Protein AF-A0A524H4X3-F1 (afdb_monomer_lite)

Foldseek 3Di:
DDDDDPPCPDLPVVQLVVLLVVLVVLVVLLVVLQDCDPVNVPFDFDPPDDDPVVVVVLSNLLSSLLSNLLSLLVVVCPPPLNVLLVVLSVVLSNLVSVLSCCCRVVVNLPVSLVSLVVSLVSLQSNLVSSCVRPVSSSVSSVSVSVVSVVVNVRSVRRCVRCVQSPPPPDFDLFAAWAKAWDAAPVLATKIKIKTHNDNPCPDPPRDPQIKIKIARDHLVPQAQDKAAFPPDPRGRTKMWGAHPPGDIFIFRGWMKGWYHQDPQRWTWTKIWTDTPHDIDIGIYIHDYDPDHDDRD

Sequence (296 aa):
MGDPLINSRSTKPRTVLAWVVVALLAGAVGGLAAAPGEWYNSLNKPAWNPPSWIFGPVWTTLYILMGIAAALAWEGRRTRAGRVGFLLFGLQLALNALWSWLFFHWHRPDLALAELVVLWVVILGALIAFRRIRPLAGWLLVPYLVWVSFAGVLNASIAKRNPGERPLSVAGPLSQGVAVADCAPYDGPATSIFLSESSDIDTLPPAPPYLQLIIYEPGARLSARRVEFGRVEGGSGIALRCQPGGECATTNRGTVEFGAPQEDGSLLGSYRLTFSGDTVAGTFRARWSSRAAICG

Radius of gyration: 26.71 Å; chains: 1; bounding box: 66×37×82 Å

Secondary structure (DSSP, 8-state):
---------PPPHHHHHHHHHHHHHHHHHHHTT----HHHHHS---TTPPPHHHHHHHHHHHHHHHHHHHHHHGGGTTSHHHHHHHHHHHHHHHHHHHHHIIIIIS--HHHHHHHHHHHHHHHHHHHHHHHHH-HHHHHTTHHHHHHHHHHHHHHHHHHHH-GGGS---S--SS-EEEEEEEE-TTS-EEEEEEEES-S---SSSPSSSEEEEEESS-GGGTTT-EEEET-STT-SEEEEEE-TTS-EEEE--EEEEE-SPPTT-PEEEEEEEEETTEEEEEEEEEEEPSPPP---

pLDDT: mean 85.8, std 13.28, range [38.69, 98.5]

Structure (mmCIF, N/CA/C/O backbone):
data_AF-A0A524H4X3-F1
#
_entry.id   AF-A0A524H4X3-F1
#
loop_
_atom_site.group_PDB
_atom_site.id
_atom_site.type_symbol
_atom_site.label_atom_id
_atom_site.label_alt_id
_atom_site.label_comp_id
_atom_site.label_asym_id
_atom_site.label_entity_id
_atom_site.label_seq_id
_atom_site.pdbx_PDB_ins_code
_atom_site.Cartn_x
_atom_site.Cartn_y
_atom_site.Cartn_z
_atom_site.occupancy
_atom_site.B_iso_or_equiv
_atom_site.auth_seq_id
_atom_site.auth_comp_id
_atom_site.auth_asym_id
_atom_site.auth_atom_id
_atom_site.pdbx_PDB_model_num
ATOM 1 N N . MET A 1 1 ? -34.534 16.718 42.781 1.00 40.88 1 MET A N 1
ATOM 2 C CA . MET A 1 1 ? -34.148 16.093 41.497 1.00 40.88 1 MET A CA 1
ATOM 3 C C . MET A 1 1 ? -32.705 15.645 41.633 1.00 40.88 1 MET A C 1
ATOM 5 O O . MET A 1 1 ? -31.817 16.477 41.549 1.00 40.88 1 MET A O 1
ATOM 9 N N . GLY A 1 2 ? -32.490 14.382 42.006 1.00 38.69 2 GLY A N 1
ATOM 10 C CA . GLY A 1 2 ? -31.154 13.798 42.128 1.00 38.69 2 GLY A CA 1
ATOM 11 C C . GLY A 1 2 ? -30.751 13.167 40.802 1.00 38.69 2 GLY A C 1
ATOM 12 O O . GLY A 1 2 ? -31.543 12.425 40.224 1.00 38.69 2 GLY A O 1
ATOM 13 N N . ASP A 1 3 ? -29.555 13.504 40.331 1.00 44.94 3 ASP A N 1
ATOM 14 C CA . ASP A 1 3 ? -28.956 13.011 39.092 1.00 44.94 3 ASP A CA 1
ATOM 15 C C . ASP A 1 3 ? -28.878 11.473 39.090 1.00 44.94 3 ASP A C 1
ATOM 17 O O . ASP A 1 3 ? -28.192 10.886 39.939 1.00 44.94 3 ASP A O 1
ATOM 21 N N . PRO A 1 4 ? -29.551 10.776 38.159 1.00 47.31 4 PRO A N 1
ATOM 22 C CA . PRO A 1 4 ? -29.440 9.341 38.063 1.00 47.31 4 PRO A CA 1
ATOM 23 C C . PRO A 1 4 ? -28.183 8.973 37.264 1.00 47.31 4 PRO A C 1
ATOM 25 O O . PRO A 1 4 ? -28.190 8.875 36.042 1.00 47.31 4 PRO A O 1
ATOM 28 N N . LEU A 1 5 ? -27.138 8.629 38.016 1.00 44.00 5 LEU A N 1
ATOM 29 C CA . LEU A 1 5 ? -26.302 7.457 37.745 1.00 44.00 5 LEU A CA 1
ATOM 30 C C . LEU A 1 5 ? -25.350 7.547 36.534 1.00 44.00 5 LEU A C 1
ATOM 32 O O . LEU A 1 5 ? -25.529 6.878 35.514 1.00 44.00 5 LEU A O 1
ATOM 36 N N . ILE A 1 6 ? -24.181 8.158 36.762 1.00 49.03 6 ILE A N 1
ATOM 37 C CA . ILE A 1 6 ? -22.913 7.598 36.260 1.00 49.03 6 ILE A CA 1
ATOM 38 C C . ILE A 1 6 ? -22.723 6.239 36.958 1.00 49.03 6 ILE A C 1
ATOM 40 O O . ILE A 1 6 ? -22.002 6.106 37.941 1.00 49.03 6 ILE A O 1
ATOM 44 N N . ASN A 1 7 ? -23.428 5.210 36.488 1.00 42.06 7 ASN A N 1
ATOM 45 C CA . ASN A 1 7 ? -23.188 3.832 36.900 1.00 42.06 7 ASN A CA 1
ATOM 46 C C . ASN A 1 7 ? -21.943 3.339 36.156 1.00 42.06 7 ASN A C 1
ATOM 48 O O . ASN A 1 7 ? -22.033 2.703 35.104 1.00 42.06 7 ASN A O 1
ATOM 52 N N . SER A 1 8 ? -20.760 3.704 36.654 1.00 53.16 8 SER A N 1
ATOM 53 C CA . SER A 1 8 ? -19.494 3.197 36.137 1.00 53.16 8 SER A CA 1
ATOM 54 C C . SER A 1 8 ? -19.307 1.753 36.604 1.00 53.16 8 SER A C 1
ATOM 56 O O . SER A 1 8 ? -18.558 1.453 37.530 1.00 53.16 8 SER A O 1
ATOM 58 N N . ARG A 1 9 ? -19.967 0.805 35.928 1.00 63.09 9 ARG A N 1
ATOM 59 C CA . ARG A 1 9 ? -19.484 -0.577 35.982 1.00 63.09 9 ARG A CA 1
ATOM 60 C C . ARG A 1 9 ? -18.041 -0.559 35.489 1.00 63.09 9 ARG A C 1
ATOM 62 O O . ARG A 1 9 ? -17.746 -0.153 34.360 1.00 63.09 9 ARG A O 1
ATOM 69 N N . SER A 1 10 ? -17.124 -0.870 36.399 1.00 68.19 10 SER A N 1
ATOM 70 C CA . SER A 1 10 ? -15.702 -0.866 36.110 1.00 68.19 10 SER A CA 1
ATOM 71 C C . SER A 1 10 ? -15.418 -1.997 35.128 1.00 68.19 10 SER A C 1
ATOM 73 O O . SER A 1 10 ? -15.700 -3.172 35.380 1.00 68.19 10 SER A O 1
ATOM 75 N N . THR A 1 11 ? -14.886 -1.645 33.959 1.00 79.44 11 THR A N 1
ATOM 76 C CA . THR A 1 11 ? -14.430 -2.643 32.997 1.00 79.44 11 THR A CA 1
ATOM 77 C C . THR A 1 11 ? -13.358 -3.483 33.677 1.00 79.44 11 THR A C 1
ATOM 79 O O . THR A 1 11 ? -12.342 -2.957 34.128 1.00 79.44 11 THR A O 1
ATOM 82 N N . LYS A 1 12 ? -13.589 -4.795 33.782 1.00 89.00 12 LYS A N 1
ATOM 83 C CA . LYS A 1 12 ? -12.650 -5.693 34.462 1.00 89.00 12 LYS A CA 1
ATOM 84 C C . LYS A 1 12 ? -11.273 -5.612 33.779 1.00 89.00 12 LYS A C 1
ATOM 86 O O . LYS A 1 12 ? -11.220 -5.737 32.552 1.00 89.00 12 LYS A O 1
ATOM 91 N N . PRO A 1 13 ? -10.160 -5.501 34.529 1.00 90.00 13 PRO A N 1
ATOM 92 C CA . PRO A 1 13 ? -8.820 -5.346 33.951 1.00 90.00 13 PRO A CA 1
ATOM 93 C C . PRO A 1 13 ? -8.429 -6.522 33.044 1.00 90.00 13 PRO A C 1
ATOM 95 O O . PRO A 1 13 ? -7.787 -6.330 32.018 1.00 90.00 13 PRO A O 1
ATOM 98 N N . ARG A 1 14 ? -8.912 -7.734 33.353 1.00 92.62 14 ARG A N 1
ATOM 99 C CA . ARG A 1 14 ? -8.728 -8.928 32.510 1.00 92.62 14 ARG A CA 1
ATOM 100 C C . ARG A 1 14 ? -9.338 -8.773 31.112 1.00 92.62 14 ARG A C 1
ATOM 102 O O . ARG A 1 14 ? -8.756 -9.242 30.144 1.00 92.62 14 ARG A O 1
ATOM 109 N N . THR A 1 15 ? -10.489 -8.104 30.999 1.00 92.44 15 THR A N 1
ATOM 110 C CA . THR A 1 15 ? -11.146 -7.842 29.709 1.00 92.44 15 THR A CA 1
ATOM 111 C C . THR A 1 15 ? -10.340 -6.847 28.881 1.00 92.44 15 THR A C 1
ATOM 113 O O . THR A 1 15 ? -10.194 -7.040 27.679 1.00 92.44 15 THR A O 1
ATOM 116 N N . VAL A 1 16 ? -9.800 -5.806 29.524 1.00 94.69 16 VAL A N 1
ATOM 117 C CA . VAL A 1 16 ? -8.921 -4.827 28.866 1.00 94.69 16 VAL A CA 1
ATOM 118 C C . VAL A 1 16 ? -7.676 -5.517 28.330 1.00 94.69 16 VAL A C 1
ATOM 120 O O . VAL A 1 16 ? -7.391 -5.411 27.142 1.00 94.69 16 VAL A O 1
ATOM 123 N N . LEU A 1 17 ? -6.992 -6.287 29.180 1.00 96.19 17 LEU A N 1
ATOM 124 C CA . LEU A 1 17 ? -5.791 -7.015 28.788 1.00 96.19 17 LEU A CA 1
ATOM 125 C C . LEU A 1 17 ? -6.056 -7.959 27.608 1.00 96.19 17 LEU A C 1
ATOM 127 O O . LEU A 1 17 ? -5.309 -7.931 26.637 1.00 96.19 17 LEU A O 1
ATOM 131 N N . ALA A 1 18 ? -7.139 -8.741 27.652 1.00 96.25 18 ALA A N 1
ATOM 132 C CA . ALA A 1 18 ? -7.481 -9.668 26.574 1.00 96.25 18 ALA A CA 1
ATOM 133 C C . ALA A 1 18 ? -7.661 -8.956 25.221 1.00 96.25 18 ALA A C 1
ATOM 135 O O . ALA A 1 18 ? -7.080 -9.379 24.225 1.00 96.25 18 ALA A O 1
ATOM 136 N N . TRP A 1 19 ? -8.417 -7.855 25.176 1.00 97.06 19 TRP A N 1
ATOM 137 C CA . TRP A 1 19 ? -8.649 -7.119 23.927 1.00 97.06 19 TRP A CA 1
ATOM 138 C C . TRP A 1 19 ? -7.420 -6.362 23.424 1.00 97.06 19 TRP A C 1
ATOM 140 O O . TRP A 1 19 ? -7.217 -6.278 22.215 1.00 97.06 19 TRP A O 1
ATOM 150 N N . VAL A 1 20 ? -6.582 -5.847 24.327 1.00 97.25 20 VAL A N 1
ATOM 151 C CA . VAL A 1 20 ? -5.290 -5.245 23.961 1.00 97.25 20 VAL A CA 1
ATOM 152 C C . VAL A 1 20 ? -4.367 -6.288 23.342 1.00 97.25 20 VAL A C 1
ATOM 154 O O . VAL A 1 20 ? -3.785 -6.027 22.295 1.00 97.25 20 VAL A O 1
ATOM 157 N N . VAL A 1 21 ? -4.289 -7.490 23.920 1.00 97.38 21 VAL A N 1
ATOM 158 C CA . VAL A 1 21 ? -3.507 -8.593 23.342 1.00 97.38 21 VAL A CA 1
ATOM 159 C C . VAL A 1 21 ? -4.033 -8.967 21.957 1.00 97.38 21 VAL A C 1
ATOM 161 O O . VAL A 1 21 ? -3.238 -9.084 21.033 1.00 97.38 21 VAL A O 1
ATOM 164 N N . VAL A 1 22 ? -5.352 -9.085 21.769 1.00 96.50 22 VAL A N 1
ATOM 165 C CA . VAL A 1 22 ? -5.945 -9.365 20.445 1.00 96.50 22 VAL A CA 1
ATOM 166 C C . VAL A 1 22 ? -5.545 -8.307 19.411 1.00 96.50 22 VAL A C 1
ATOM 168 O O . VAL A 1 22 ? -5.128 -8.659 18.309 1.00 96.50 22 VAL A O 1
ATOM 171 N N . ALA A 1 23 ? -5.635 -7.021 19.760 1.00 96.06 23 ALA A N 1
ATOM 172 C CA . ALA A 1 23 ? -5.258 -5.936 18.856 1.00 96.06 23 ALA A CA 1
ATOM 173 C C . ALA A 1 23 ? -3.754 -5.948 18.532 1.00 96.06 23 ALA A C 1
ATOM 175 O O . ALA A 1 23 ? -3.375 -5.797 17.373 1.00 96.06 23 ALA A O 1
ATOM 176 N N . LEU A 1 24 ? -2.898 -6.187 19.530 1.00 96.62 24 LEU A N 1
ATOM 177 C CA . LEU A 1 24 ? -1.449 -6.285 19.337 1.00 96.62 24 LEU A CA 1
ATOM 178 C C . LEU A 1 24 ? -1.049 -7.499 18.492 1.00 96.62 24 LEU A C 1
ATOM 180 O O . LEU A 1 24 ? -0.145 -7.380 17.673 1.00 96.62 24 LEU A O 1
ATOM 184 N N . LEU A 1 25 ? -1.722 -8.643 18.645 1.00 95.44 25 LEU A N 1
ATOM 185 C CA . LEU A 1 25 ? -1.478 -9.826 17.813 1.00 95.44 25 LEU A CA 1
ATOM 186 C C . LEU A 1 25 ? -1.829 -9.562 16.346 1.00 95.44 25 LEU A C 1
ATOM 188 O O . LEU A 1 25 ? -1.050 -9.918 15.467 1.00 95.44 25 LEU A O 1
ATOM 192 N N . ALA A 1 26 ? -2.952 -8.891 16.075 1.00 91.88 26 ALA A N 1
ATOM 193 C CA . ALA A 1 26 ? -3.277 -8.456 14.717 1.00 91.88 26 ALA A CA 1
ATOM 194 C C . ALA A 1 26 ? -2.200 -7.507 14.160 1.00 91.88 26 ALA A C 1
ATOM 196 O O . ALA A 1 26 ? -1.755 -7.670 13.023 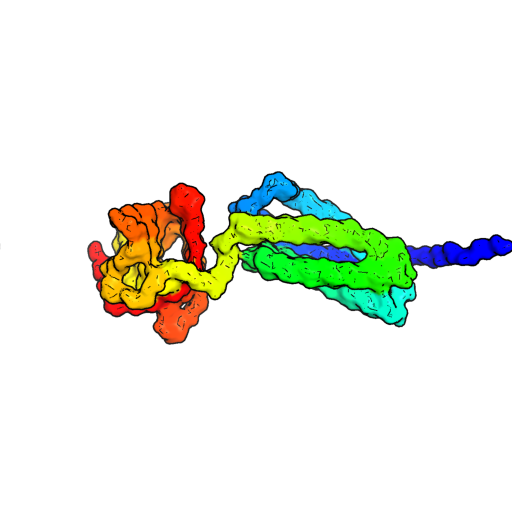1.00 91.88 26 ALA A O 1
ATOM 197 N N . GLY A 1 27 ? -1.713 -6.582 14.991 1.00 90.69 27 GLY A N 1
ATOM 198 C CA . GLY A 1 27 ? -0.602 -5.707 14.630 1.00 90.69 27 GLY A CA 1
ATOM 199 C C . GLY A 1 27 ? 0.705 -6.439 14.352 1.00 90.69 27 GLY A C 1
ATOM 200 O O . GLY A 1 27 ? 1.410 -6.081 13.412 1.00 90.69 27 GLY A O 1
ATOM 201 N N . ALA A 1 28 ? 1.011 -7.494 15.106 1.00 92.38 28 ALA A N 1
ATOM 202 C CA . ALA A 1 28 ? 2.181 -8.330 14.870 1.00 92.38 28 ALA A CA 1
ATOM 203 C C . ALA A 1 28 ? 2.103 -9.041 13.510 1.00 92.38 28 ALA A C 1
ATOM 205 O O . ALA A 1 28 ? 3.100 -9.074 12.796 1.00 92.38 28 ALA A O 1
ATOM 206 N N . VAL A 1 29 ? 0.922 -9.534 13.112 1.00 91.44 29 VAL A N 1
ATOM 207 C CA . VAL A 1 29 ? 0.706 -10.155 11.789 1.00 91.44 29 VAL A CA 1
ATOM 208 C C . VAL A 1 29 ? 0.977 -9.170 10.650 1.00 91.44 29 VAL A C 1
ATOM 210 O O . VAL A 1 29 ? 1.634 -9.536 9.677 1.00 91.44 29 VAL A O 1
ATOM 213 N N . GLY A 1 30 ? 0.520 -7.918 10.765 1.00 86.31 30 GLY A N 1
ATOM 214 C CA . GLY A 1 30 ? 0.887 -6.864 9.808 1.00 86.31 30 GLY A CA 1
ATOM 215 C C . GLY A 1 30 ? 2.384 -6.531 9.857 1.00 86.31 30 GLY A C 1
ATOM 216 O O . GLY A 1 30 ? 3.035 -6.378 8.824 1.00 86.31 30 GLY A O 1
ATOM 217 N N . GLY A 1 31 ? 2.958 -6.507 11.063 1.00 86.38 31 GLY A N 1
ATOM 218 C CA . GLY A 1 31 ? 4.375 -6.249 11.319 1.00 86.38 31 GLY A CA 1
ATOM 219 C C . GLY A 1 31 ? 5.335 -7.220 10.627 1.00 86.38 31 GLY A C 1
ATOM 220 O O . GLY A 1 31 ? 6.416 -6.797 10.228 1.00 86.38 31 GLY A O 1
ATOM 221 N N . LEU A 1 32 ? 4.931 -8.478 10.412 1.00 85.38 32 LEU A N 1
ATOM 222 C CA . LEU A 1 32 ? 5.720 -9.470 9.664 1.00 85.38 32 LEU A CA 1
ATOM 223 C C . LEU A 1 32 ? 5.996 -9.043 8.215 1.00 85.38 32 LEU A C 1
ATOM 225 O O . LEU A 1 32 ? 7.041 -9.382 7.668 1.00 85.38 32 LEU A O 1
ATOM 229 N N . ALA A 1 33 ? 5.075 -8.295 7.605 1.00 79.62 33 ALA A N 1
ATOM 230 C CA . ALA A 1 33 ? 5.235 -7.756 6.258 1.00 79.62 33 ALA A CA 1
ATOM 231 C C . ALA A 1 33 ? 5.812 -6.331 6.252 1.00 79.62 33 ALA A C 1
ATOM 233 O O . ALA A 1 33 ? 6.375 -5.911 5.250 1.00 79.62 33 ALA A O 1
ATOM 234 N N . ALA A 1 34 ? 5.694 -5.579 7.351 1.00 73.31 34 ALA A N 1
ATOM 235 C CA . ALA A 1 34 ? 5.946 -4.136 7.404 1.00 73.31 34 ALA A CA 1
ATOM 236 C C . ALA A 1 34 ? 7.432 -3.714 7.475 1.00 73.31 34 ALA A C 1
ATOM 238 O O . ALA A 1 34 ? 7.726 -2.588 7.880 1.00 73.31 34 ALA A O 1
ATOM 239 N N . ALA A 1 35 ? 8.378 -4.588 7.119 1.00 69.25 35 ALA A N 1
ATOM 240 C CA . ALA A 1 35 ? 9.804 -4.282 7.198 1.00 69.25 35 ALA A CA 1
ATOM 241 C C . ALA A 1 35 ? 10.226 -3.311 6.072 1.00 69.25 35 ALA A C 1
ATOM 243 O O . ALA A 1 35 ? 10.135 -3.666 4.893 1.00 69.25 35 ALA A O 1
ATOM 244 N N . PRO A 1 36 ? 10.719 -2.096 6.389 1.00 62.88 36 PRO A N 1
ATOM 245 C CA . PRO A 1 36 ? 11.224 -1.180 5.372 1.00 62.88 36 PRO A CA 1
ATOM 246 C C . PRO A 1 36 ? 12.544 -1.715 4.795 1.00 62.88 36 PRO A C 1
ATOM 248 O O . PRO A 1 36 ? 13.608 -1.557 5.389 1.00 62.88 36 PRO A O 1
ATOM 251 N N . GLY A 1 37 ? 12.458 -2.374 3.639 1.00 69.94 37 GLY A N 1
ATOM 252 C CA . GLY A 1 37 ? 13.608 -2.864 2.875 1.00 69.94 37 GLY A CA 1
ATOM 253 C C . GLY A 1 37 ? 14.175 -1.840 1.884 1.00 69.94 37 GLY A C 1
ATOM 254 O O . GLY A 1 37 ? 13.741 -0.685 1.831 1.00 69.94 37 GLY A O 1
ATOM 255 N N . GLU A 1 38 ? 15.126 -2.287 1.052 1.00 69.88 38 GLU A N 1
ATOM 256 C CA . GLU A 1 38 ? 15.740 -1.472 -0.014 1.00 69.88 38 GLU A CA 1
ATOM 257 C C . GLU A 1 38 ? 14.684 -0.816 -0.916 1.00 69.88 38 GLU A C 1
ATOM 259 O O . GLU A 1 38 ? 14.796 0.367 -1.237 1.00 69.88 38 GLU A O 1
ATOM 264 N N . TRP A 1 39 ? 13.608 -1.547 -1.233 1.00 76.75 39 TRP A N 1
ATOM 265 C CA . TRP A 1 39 ? 12.495 -1.041 -2.034 1.00 76.75 39 TRP A CA 1
ATOM 266 C C . TRP A 1 39 ? 11.863 0.213 -1.424 1.00 76.75 39 TRP A C 1
ATOM 268 O O . TRP A 1 39 ? 11.865 1.269 -2.057 1.00 76.75 39 TRP A O 1
ATOM 278 N N . TYR A 1 40 ? 11.402 0.151 -0.168 1.00 79.69 40 TYR A N 1
ATOM 279 C CA . TYR A 1 40 ? 10.770 1.304 0.479 1.00 79.69 40 TYR A CA 1
ATOM 280 C C . TYR A 1 40 ? 11.729 2.493 0.566 1.00 79.69 40 TYR A C 1
ATOM 282 O O . TYR A 1 40 ? 11.315 3.645 0.411 1.00 79.69 40 TYR A O 1
ATOM 290 N N . ASN A 1 41 ? 13.019 2.232 0.793 1.00 78.44 41 ASN A N 1
ATOM 291 C CA . ASN A 1 41 ? 14.049 3.263 0.848 1.00 78.44 41 ASN A CA 1
ATOM 292 C C . ASN A 1 41 ? 14.261 3.951 -0.506 1.00 78.44 41 ASN A C 1
ATOM 294 O O . ASN A 1 41 ? 14.426 5.171 -0.508 1.00 78.44 41 ASN A O 1
ATOM 298 N N . SER A 1 42 ? 14.148 3.215 -1.614 1.00 76.50 42 SER A N 1
ATOM 299 C CA . SER A 1 42 ? 14.295 3.728 -2.983 1.00 76.50 42 SER A CA 1
ATOM 300 C C . SER A 1 42 ? 13.132 4.604 -3.477 1.00 76.50 42 SER A C 1
ATOM 302 O O . SER A 1 42 ? 13.312 5.381 -4.414 1.00 76.50 42 SER A O 1
ATOM 304 N N . LEU A 1 43 ? 11.954 4.529 -2.843 1.00 77.25 43 LEU A N 1
ATOM 305 C CA . LEU A 1 43 ? 10.772 5.291 -3.261 1.00 77.25 43 LEU A CA 1
ATOM 306 C C . LEU A 1 43 ? 10.963 6.805 -3.111 1.00 77.25 43 LEU A C 1
ATOM 308 O O . LEU A 1 43 ? 11.413 7.299 -2.071 1.00 77.25 43 LEU A O 1
ATOM 312 N N . ASN A 1 44 ? 10.472 7.563 -4.093 1.00 81.94 44 ASN A N 1
ATOM 313 C CA . ASN A 1 44 ? 10.333 9.011 -3.979 1.00 81.94 44 ASN A CA 1
ATOM 314 C C . ASN A 1 44 ? 9.199 9.343 -2.994 1.00 81.94 44 ASN A C 1
ATOM 316 O O . ASN A 1 44 ? 8.009 9.238 -3.317 1.00 81.94 44 ASN A O 1
ATOM 320 N N . LYS A 1 45 ? 9.577 9.733 -1.775 1.00 84.12 45 LYS A N 1
ATOM 321 C CA . LYS A 1 45 ? 8.667 10.061 -0.671 1.00 84.12 45 LYS A CA 1
ATOM 322 C C . LYS A 1 45 ? 8.488 11.579 -0.543 1.00 84.12 45 LYS A C 1
ATOM 324 O O . LYS A 1 45 ? 9.397 12.344 -0.863 1.00 84.12 45 LYS A O 1
ATOM 329 N N . PRO A 1 46 ? 7.317 12.057 -0.093 1.00 89.25 46 PRO A N 1
ATOM 330 C CA . PRO A 1 46 ? 7.146 13.469 0.224 1.00 89.25 46 PRO A CA 1
ATOM 331 C C . PRO A 1 46 ? 8.065 13.909 1.368 1.00 89.25 46 PRO A C 1
ATOM 333 O O . PRO A 1 46 ? 8.348 13.130 2.271 1.00 89.25 46 PRO A O 1
ATOM 336 N N . ALA A 1 47 ? 8.471 15.182 1.365 1.00 89.81 47 ALA A N 1
ATOM 337 C CA . ALA A 1 47 ? 9.355 15.750 2.390 1.00 89.81 47 ALA A CA 1
ATOM 338 C C . ALA A 1 47 ? 8.765 15.692 3.814 1.00 89.81 47 ALA A C 1
ATOM 340 O O . ALA A 1 47 ? 9.502 15.707 4.791 1.00 89.81 47 ALA A O 1
ATOM 341 N N . TRP A 1 48 ? 7.438 15.598 3.930 1.00 92.19 48 TRP A N 1
ATOM 342 C CA . TRP A 1 48 ? 6.717 15.447 5.195 1.00 92.19 48 TRP A CA 1
ATOM 343 C C . TRP A 1 48 ? 6.532 13.982 5.630 1.00 92.19 48 TRP A C 1
ATOM 345 O O . TRP A 1 48 ? 5.860 13.727 6.628 1.00 92.19 48 TRP A O 1
ATOM 355 N N . ASN A 1 49 ? 7.092 13.007 4.903 1.00 90.56 49 ASN A N 1
ATOM 356 C CA . ASN A 1 49 ? 7.094 11.615 5.344 1.00 90.56 49 ASN A CA 1
ATOM 357 C C . ASN A 1 49 ? 7.910 11.484 6.647 1.00 90.56 49 ASN A C 1
ATOM 359 O O . ASN A 1 49 ? 9.100 11.808 6.643 1.00 90.56 49 ASN A O 1
ATOM 363 N N . PRO A 1 50 ? 7.319 10.980 7.743 1.00 89.62 50 PRO A N 1
ATOM 364 C CA . PRO A 1 50 ? 8.018 10.868 9.009 1.00 89.62 50 PRO A CA 1
ATOM 365 C C . PRO A 1 50 ? 9.154 9.837 8.927 1.00 89.62 50 PRO A C 1
ATOM 367 O O . PRO A 1 50 ? 9.079 8.880 8.145 1.00 89.62 50 PRO A O 1
ATOM 370 N N . PRO A 1 51 ? 10.198 9.988 9.759 1.00 88.56 51 PRO A N 1
ATOM 371 C CA . PRO A 1 51 ? 11.205 8.954 9.953 1.00 88.56 51 PRO A CA 1
ATOM 372 C C . PRO A 1 51 ? 10.579 7.585 10.258 1.00 88.56 51 PRO A C 1
ATOM 374 O O . PRO A 1 51 ? 9.636 7.491 11.046 1.00 88.56 51 PRO A O 1
ATOM 377 N N . SER A 1 52 ? 11.134 6.512 9.685 1.00 85.50 52 SER A N 1
ATOM 378 C CA . SER A 1 52 ? 10.565 5.155 9.773 1.00 85.50 52 SER A CA 1
ATOM 379 C C . SER A 1 52 ? 10.352 4.661 11.212 1.00 85.50 52 SER A C 1
ATOM 381 O O . SER A 1 52 ? 9.415 3.913 11.477 1.00 85.50 52 SER A O 1
ATOM 383 N N . TRP A 1 53 ? 11.173 5.113 12.164 1.00 85.88 53 TRP A N 1
ATOM 384 C CA . TRP A 1 53 ? 11.051 4.724 13.570 1.00 85.88 53 TRP A CA 1
ATOM 385 C C . TRP A 1 53 ? 9.786 5.271 14.253 1.00 85.88 53 TRP A C 1
ATOM 387 O O . TRP A 1 53 ? 9.354 4.687 15.239 1.00 85.88 53 TRP A O 1
ATOM 397 N N . ILE A 1 54 ? 9.159 6.339 13.735 1.00 92.19 54 ILE A N 1
ATOM 398 C CA . ILE A 1 54 ? 7.937 6.930 14.317 1.00 92.19 54 ILE A CA 1
ATOM 399 C C . ILE A 1 54 ? 6.733 5.993 14.164 1.00 92.19 54 ILE A C 1
ATOM 401 O O . ILE A 1 54 ? 5.856 5.957 15.029 1.00 92.19 54 ILE A O 1
ATOM 405 N N . PHE A 1 55 ? 6.688 5.199 13.091 1.00 89.88 55 PHE A N 1
ATOM 406 C CA . PHE A 1 55 ? 5.546 4.330 12.805 1.00 89.88 55 PHE A CA 1
ATOM 407 C C . PHE A 1 55 ? 5.328 3.273 13.898 1.00 89.88 55 PHE A C 1
ATOM 409 O O . PHE A 1 55 ? 4.184 3.026 14.274 1.00 89.88 55 PHE A O 1
ATOM 416 N N . GLY A 1 56 ? 6.398 2.689 14.449 1.00 91.25 56 GLY A N 1
ATOM 417 C CA . GLY A 1 56 ? 6.310 1.643 15.478 1.00 91.25 56 GLY A CA 1
ATOM 418 C C . GLY A 1 56 ? 5.596 2.097 16.763 1.00 91.25 56 GLY A C 1
ATOM 419 O O . GLY A 1 56 ? 4.579 1.499 17.133 1.00 91.25 56 GLY A O 1
ATOM 420 N N . PRO A 1 57 ? 6.062 3.165 17.438 1.00 95.00 57 PRO A N 1
ATOM 421 C CA . PRO A 1 57 ? 5.411 3.712 18.628 1.00 95.00 57 PRO A CA 1
ATOM 422 C C . PRO A 1 57 ? 3.971 4.174 18.385 1.00 95.00 57 PRO A C 1
ATOM 424 O O . PRO A 1 57 ? 3.100 3.925 19.225 1.00 95.00 57 PRO A O 1
ATOM 427 N N . VAL A 1 58 ? 3.695 4.804 17.236 1.00 96.56 58 VAL A N 1
ATOM 428 C CA . VAL A 1 58 ? 2.337 5.257 16.901 1.00 96.56 58 VAL A CA 1
ATOM 429 C C . VAL A 1 58 ? 1.396 4.063 16.760 1.00 96.56 58 VAL A C 1
ATOM 431 O O . VAL A 1 58 ? 0.384 4.011 17.456 1.00 96.56 58 VAL A O 1
ATOM 434 N N . TRP A 1 59 ? 1.743 3.063 15.945 1.00 95.88 59 TRP A N 1
ATOM 435 C CA . TRP A 1 59 ? 0.906 1.873 15.770 1.00 95.88 59 TRP A CA 1
ATOM 436 C C . TRP A 1 59 ? 0.712 1.092 17.068 1.00 95.88 59 TRP A C 1
ATOM 438 O O . TRP A 1 59 ? -0.414 0.712 17.382 1.00 95.88 59 TRP A O 1
ATOM 448 N N . THR A 1 60 ? 1.768 0.928 17.866 1.00 96.25 60 THR A N 1
ATOM 449 C CA . THR A 1 60 ? 1.679 0.273 19.183 1.00 96.25 60 THR A CA 1
ATOM 450 C C . THR A 1 60 ? 0.670 0.983 20.085 1.00 96.25 60 THR A C 1
ATOM 452 O O . THR A 1 60 ? -0.209 0.345 20.665 1.00 96.25 60 THR A O 1
ATOM 455 N N . THR A 1 61 ? 0.738 2.316 20.151 1.00 97.88 61 THR A N 1
ATOM 456 C CA . THR A 1 61 ? -0.210 3.130 20.924 1.00 97.88 61 THR A CA 1
ATOM 457 C C . THR A 1 61 ? -1.636 2.957 20.403 1.00 97.88 61 THR A C 1
ATOM 459 O O . THR A 1 61 ? -2.561 2.745 21.187 1.00 97.88 61 THR A O 1
ATOM 462 N N . LEU A 1 62 ? -1.829 2.986 19.083 1.00 98.00 62 LEU A N 1
ATOM 463 C CA . LEU A 1 62 ? -3.143 2.813 18.464 1.00 98.00 62 LEU A CA 1
ATOM 464 C C . LEU A 1 62 ? -3.745 1.434 18.758 1.00 98.00 62 LEU A C 1
ATOM 466 O O . LEU A 1 62 ? -4.917 1.371 19.124 1.00 98.00 62 LEU A O 1
ATOM 470 N N . TYR A 1 63 ? -2.974 0.346 18.683 1.00 98.00 63 TYR A N 1
ATOM 471 C CA . TYR A 1 63 ? -3.468 -0.994 19.027 1.00 98.00 63 TYR A CA 1
ATOM 472 C C . TYR A 1 63 ? -3.904 -1.101 20.490 1.00 98.00 63 TYR A C 1
ATOM 474 O O . TYR A 1 63 ? -4.936 -1.710 20.784 1.00 98.00 63 TYR A O 1
ATOM 482 N N . ILE A 1 64 ? -3.182 -0.455 21.409 1.00 98.12 64 ILE A N 1
ATOM 483 C CA . ILE A 1 64 ? -3.586 -0.380 22.818 1.00 98.12 64 ILE A CA 1
ATOM 484 C C . ILE A 1 64 ? -4.927 0.357 22.947 1.00 98.12 64 ILE A C 1
ATOM 486 O O . ILE A 1 64 ? -5.847 -0.152 23.591 1.00 98.12 64 ILE A O 1
ATOM 490 N N . LEU A 1 65 ? -5.083 1.515 22.296 1.00 98.12 65 LEU A N 1
ATOM 491 C CA . LEU A 1 65 ? -6.336 2.283 22.321 1.00 98.12 65 LEU A CA 1
ATOM 492 C C . LEU A 1 65 ? -7.510 1.501 21.716 1.00 98.12 65 LEU A C 1
ATOM 494 O O . LEU A 1 65 ? -8.601 1.505 22.288 1.00 98.12 65 LEU A O 1
ATOM 498 N N . MET A 1 66 ? -7.287 0.781 20.612 1.00 98.31 66 MET A N 1
ATOM 499 C CA . MET A 1 66 ? -8.277 -0.110 19.996 1.00 98.31 66 MET A CA 1
ATOM 500 C C . MET A 1 66 ? -8.726 -1.211 20.962 1.00 98.31 66 MET A C 1
ATOM 502 O O . MET A 1 66 ? -9.927 -1.442 21.124 1.00 98.31 66 MET A O 1
ATOM 506 N N . GLY A 1 67 ? -7.780 -1.867 21.637 1.00 97.75 67 GLY A N 1
ATOM 507 C CA . GLY A 1 67 ? -8.078 -2.898 22.629 1.00 97.75 67 GLY A CA 1
ATOM 508 C C . GLY A 1 67 ? -8.870 -2.359 23.822 1.00 97.75 67 GLY A C 1
ATOM 509 O O . GLY A 1 67 ? -9.862 -2.961 24.238 1.00 97.75 67 GLY A O 1
ATOM 510 N N . ILE A 1 68 ? -8.500 -1.180 24.334 1.00 97.75 68 ILE A N 1
ATOM 511 C CA . ILE A 1 68 ? -9.252 -0.506 25.402 1.00 97.75 68 ILE A CA 1
ATOM 512 C C . ILE A 1 68 ? -10.665 -0.152 24.916 1.00 97.75 68 ILE A C 1
ATOM 514 O O . ILE A 1 68 ? -11.633 -0.421 25.628 1.00 97.75 68 ILE A O 1
ATOM 518 N N . ALA A 1 69 ? -10.817 0.385 23.702 1.00 97.56 69 ALA A N 1
ATOM 519 C CA . ALA A 1 69 ? -12.117 0.705 23.112 1.00 97.56 69 ALA A CA 1
ATOM 520 C C . ALA A 1 69 ? -13.036 -0.525 23.042 1.00 97.56 69 ALA A C 1
ATOM 522 O O . ALA A 1 69 ? -14.180 -0.474 23.506 1.00 97.56 69 ALA A O 1
ATOM 523 N N . ALA A 1 70 ? -12.522 -1.652 22.543 1.00 97.38 70 ALA A N 1
ATOM 524 C CA . ALA A 1 70 ? -13.250 -2.918 22.491 1.00 97.38 70 ALA A CA 1
ATOM 525 C C . ALA A 1 70 ? -13.640 -3.415 23.894 1.00 97.38 70 ALA A C 1
ATOM 527 O O . ALA A 1 70 ? -14.785 -3.808 24.124 1.00 97.38 70 ALA A O 1
ATOM 528 N N . ALA A 1 71 ? -12.737 -3.323 24.872 1.00 97.19 71 ALA A N 1
ATOM 529 C CA . ALA A 1 71 ? -13.032 -3.706 26.250 1.00 97.19 71 ALA A CA 1
ATOM 530 C C . ALA A 1 71 ? -14.120 -2.832 26.892 1.00 97.19 71 ALA A C 1
ATOM 532 O O . ALA A 1 71 ? -14.995 -3.348 27.590 1.00 97.19 71 ALA A O 1
ATOM 533 N N . LEU A 1 72 ? -14.110 -1.522 26.633 1.00 95.19 72 LEU A N 1
ATOM 534 C CA . LEU A 1 72 ? -15.143 -0.589 27.092 1.00 95.19 72 LEU A CA 1
ATOM 535 C C . LEU A 1 72 ? -16.508 -0.849 26.436 1.00 95.19 72 LEU A C 1
ATOM 537 O O . LEU A 1 72 ? -17.539 -0.660 27.081 1.00 95.19 72 LEU A O 1
ATOM 541 N N . ALA A 1 73 ? -16.528 -1.294 25.179 1.00 95.81 73 ALA A N 1
ATOM 542 C CA . ALA A 1 73 ? -17.745 -1.649 24.447 1.00 95.81 73 ALA A CA 1
ATOM 543 C C . ALA A 1 73 ? -18.281 -3.059 24.784 1.00 95.81 73 ALA A C 1
ATOM 545 O O . ALA A 1 73 ? -19.401 -3.411 24.399 1.00 95.81 73 ALA A O 1
ATOM 546 N N . TRP A 1 74 ? -17.517 -3.877 25.518 1.00 95.56 74 TRP A N 1
ATOM 547 C CA . TRP A 1 74 ? -17.807 -5.298 25.746 1.00 95.56 74 TRP A CA 1
ATOM 548 C C . TRP A 1 74 ? -19.139 -5.571 26.452 1.00 95.56 74 TRP A C 1
ATOM 550 O O . TRP A 1 74 ? -19.799 -6.583 26.188 1.00 95.56 74 TRP A O 1
ATOM 560 N N . GLU A 1 75 ? -19.575 -4.679 27.339 1.00 89.75 75 GLU A N 1
ATOM 561 C CA . GLU A 1 75 ? -20.859 -4.816 28.036 1.00 89.75 75 GLU A CA 1
ATOM 562 C C . GLU A 1 75 ? -22.043 -4.754 27.063 1.00 89.75 75 GLU A C 1
ATOM 564 O O . GLU A 1 75 ? -23.006 -5.508 27.204 1.00 89.75 75 GLU A O 1
ATOM 569 N N . GLY A 1 76 ? -21.925 -3.947 26.006 1.00 90.75 76 GLY A N 1
ATOM 570 C CA . GLY A 1 76 ? -22.939 -3.800 24.966 1.00 90.75 76 GLY A CA 1
ATOM 571 C C . GLY A 1 76 ? -22.885 -4.850 23.860 1.00 90.75 76 GLY A C 1
ATOM 572 O O . GLY A 1 76 ? -23.699 -4.771 22.943 1.00 90.75 76 GLY A O 1
ATOM 573 N N . ARG A 1 77 ? -21.983 -5.842 23.912 1.00 92.88 77 ARG A N 1
ATOM 574 C CA . ARG A 1 77 ? -21.735 -6.799 22.807 1.00 92.88 77 ARG A CA 1
ATOM 575 C C . ARG A 1 77 ? -22.971 -7.551 22.301 1.00 92.88 77 ARG A C 1
ATOM 577 O O . ARG A 1 77 ? -23.026 -7.924 21.137 1.00 92.88 77 ARG A O 1
ATOM 584 N N . ARG A 1 78 ? -23.967 -7.778 23.167 1.00 94.06 78 ARG A N 1
ATOM 585 C CA . ARG A 1 78 ? -25.215 -8.486 22.817 1.00 94.06 78 ARG A CA 1
ATOM 586 C C . ARG A 1 78 ? -26.255 -7.585 22.141 1.00 94.06 78 ARG A C 1
ATOM 588 O O . ARG A 1 78 ? -27.199 -8.088 21.536 1.00 94.06 78 ARG A O 1
ATOM 595 N N . THR A 1 79 ? -26.089 -6.266 22.210 1.00 95.38 79 THR A N 1
ATOM 596 C CA . THR A 1 79 ? -26.962 -5.314 21.510 1.00 95.38 79 THR A CA 1
ATOM 597 C C . THR A 1 79 ? -26.732 -5.379 19.997 1.00 95.38 79 THR A C 1
ATOM 599 O O . THR A 1 79 ? -25.722 -5.906 19.526 1.00 95.38 79 THR A O 1
ATOM 602 N N . ARG A 1 80 ? -27.656 -4.827 19.197 1.00 94.69 80 ARG A N 1
ATOM 603 C CA . ARG A 1 80 ? -27.459 -4.704 17.740 1.00 94.69 80 ARG A CA 1
ATOM 604 C C . ARG A 1 80 ? -26.204 -3.885 17.412 1.00 94.69 80 ARG A C 1
ATOM 606 O O . ARG A 1 80 ? -25.415 -4.311 16.577 1.00 94.69 80 ARG A O 1
ATOM 613 N N . ALA A 1 81 ? -26.004 -2.762 18.107 1.00 93.38 81 ALA A N 1
ATOM 614 C CA . ALA A 1 81 ? -24.818 -1.921 17.950 1.00 93.38 81 ALA A CA 1
ATOM 615 C C . ALA A 1 81 ? -23.533 -2.666 18.343 1.00 93.38 81 ALA A C 1
ATOM 617 O O . ALA A 1 81 ? -22.549 -2.588 17.622 1.00 93.38 81 ALA A O 1
ATOM 618 N N . GLY A 1 82 ? -23.563 -3.450 19.426 1.00 94.56 82 GLY A N 1
ATOM 619 C CA . GLY A 1 82 ? -22.452 -4.311 19.839 1.00 94.56 82 GLY A CA 1
ATOM 620 C C . GLY A 1 82 ? -22.068 -5.334 18.785 1.00 94.56 82 GLY A C 1
ATOM 621 O O . GLY A 1 82 ? -20.910 -5.382 18.388 1.00 94.56 82 GLY A O 1
ATOM 622 N N . ARG A 1 83 ? -23.035 -6.111 18.286 1.00 96.31 83 ARG A N 1
ATOM 623 C CA . ARG A 1 83 ? -22.779 -7.132 17.257 1.00 96.31 83 ARG A CA 1
ATOM 624 C C . ARG A 1 83 ? -22.149 -6.537 15.999 1.00 96.31 83 ARG A C 1
ATOM 626 O O . ARG A 1 83 ? -21.140 -7.051 15.531 1.00 96.31 83 ARG A O 1
ATOM 633 N N . VAL A 1 84 ? -22.704 -5.431 15.497 1.00 96.94 84 VAL A N 1
ATOM 634 C CA . VAL A 1 84 ? -22.148 -4.718 14.336 1.00 96.94 84 VAL A CA 1
ATOM 635 C C . VAL A 1 84 ? -20.765 -4.148 14.657 1.00 96.94 84 VAL A C 1
ATOM 637 O O . VAL A 1 84 ? -19.836 -4.342 13.884 1.00 96.94 84 VAL A O 1
ATOM 640 N N . GLY A 1 85 ? -20.602 -3.499 15.811 1.00 97.06 85 GLY A N 1
ATOM 641 C CA . GLY A 1 85 ? -19.339 -2.888 16.216 1.00 97.06 85 GLY A CA 1
ATOM 642 C C . GLY A 1 85 ? -18.201 -3.896 16.344 1.00 97.06 85 GLY A C 1
ATOM 643 O O . GLY A 1 85 ? -17.119 -3.641 15.835 1.00 97.06 85 GLY A O 1
ATOM 644 N N . PHE A 1 86 ? -18.439 -5.058 16.960 1.00 98.06 86 PHE A N 1
ATOM 645 C CA . PHE A 1 86 ? -17.418 -6.104 17.086 1.00 98.06 86 PHE A CA 1
ATOM 646 C C . PHE A 1 86 ? -17.115 -6.811 15.759 1.00 98.06 86 PHE A C 1
ATOM 648 O O . PHE A 1 86 ? -15.966 -7.184 15.535 1.00 98.06 86 PHE A O 1
ATOM 655 N N . LEU A 1 87 ? -18.097 -6.949 14.860 1.00 98.12 87 LEU A N 1
ATOM 656 C CA . LEU A 1 87 ? -17.855 -7.446 13.501 1.00 98.12 87 LEU A CA 1
ATOM 657 C C . LEU A 1 87 ? -16.959 -6.482 12.714 1.00 98.12 87 LEU A C 1
ATOM 659 O O . LEU A 1 87 ? -15.957 -6.903 12.143 1.00 98.12 87 LEU A O 1
ATOM 663 N N . LEU A 1 88 ? -17.273 -5.183 12.743 1.00 98.25 88 LEU A N 1
ATOM 664 C CA . LEU A 1 88 ? -16.453 -4.151 12.104 1.00 98.25 88 LEU A CA 1
ATOM 665 C C . LEU A 1 88 ? -15.077 -4.028 12.769 1.00 98.25 88 LEU A C 1
ATOM 667 O O . LEU A 1 88 ? -14.088 -3.817 12.080 1.00 98.25 88 LEU A O 1
ATOM 671 N N . PHE A 1 89 ? -14.990 -4.216 14.088 1.00 98.00 89 PHE A N 1
ATOM 672 C CA . PHE A 1 89 ? -13.723 -4.245 14.817 1.00 98.00 89 PHE A CA 1
ATOM 673 C C . PHE A 1 89 ? -12.829 -5.413 14.381 1.00 98.00 89 PHE A C 1
ATOM 675 O O . PHE A 1 89 ? -11.630 -5.225 14.202 1.00 98.00 89 PHE A O 1
ATOM 682 N N . GLY A 1 90 ? -13.390 -6.610 14.190 1.00 97.88 90 GLY A N 1
ATOM 683 C CA . GLY A 1 90 ? -12.641 -7.743 13.643 1.00 97.88 90 GLY A CA 1
ATOM 684 C C . GLY A 1 90 ? -12.200 -7.491 12.201 1.00 97.88 90 GLY A C 1
ATOM 685 O O . GLY A 1 90 ? -11.038 -7.706 11.865 1.00 97.88 90 GLY A O 1
ATOM 686 N N . LEU A 1 91 ? -13.106 -6.964 11.371 1.00 98.25 91 LEU A N 1
ATOM 687 C CA . LEU A 1 91 ? -12.816 -6.649 9.974 1.00 98.25 91 LEU A CA 1
ATOM 688 C C . LEU A 1 91 ? -11.718 -5.585 9.835 1.00 98.25 91 LEU A C 1
ATOM 690 O O . LEU A 1 91 ? -10.807 -5.778 9.039 1.00 98.25 91 LEU A O 1
ATOM 694 N N . GLN A 1 92 ? -11.752 -4.505 10.624 1.00 98.12 92 GLN A N 1
ATOM 695 C CA . GLN A 1 92 ? -10.705 -3.478 10.557 1.00 98.12 92 GLN A CA 1
ATOM 696 C C . GLN A 1 92 ? -9.338 -4.013 10.992 1.00 98.12 92 GLN A C 1
ATOM 698 O O . GLN A 1 92 ? -8.350 -3.613 10.398 1.00 98.12 92 GLN A O 1
ATOM 703 N N . LEU A 1 93 ? -9.255 -4.953 11.947 1.00 97.56 93 LEU A N 1
ATOM 704 C CA . LEU A 1 93 ? -7.971 -5.580 12.300 1.00 97.56 93 LEU A CA 1
ATOM 705 C C . LEU A 1 93 ? -7.411 -6.420 11.143 1.00 97.56 93 LEU A C 1
ATOM 707 O O . LEU A 1 93 ? -6.212 -6.372 10.880 1.00 97.56 93 LEU A O 1
ATOM 711 N N . ALA A 1 94 ? -8.269 -7.172 10.449 1.00 97.19 94 ALA A N 1
ATOM 712 C CA . ALA A 1 94 ? -7.862 -7.979 9.299 1.00 97.19 94 ALA A CA 1
ATOM 713 C C . ALA A 1 94 ? -7.404 -7.105 8.120 1.00 97.19 94 ALA A C 1
ATOM 715 O O . ALA A 1 94 ? -6.352 -7.356 7.538 1.00 97.19 94 ALA A O 1
ATOM 716 N N . LEU A 1 95 ? -8.175 -6.061 7.811 1.00 97.12 95 LEU A N 1
ATOM 717 C CA . LEU A 1 95 ? -7.857 -5.057 6.795 1.00 97.12 95 LEU A CA 1
ATOM 718 C C . LEU A 1 95 ? -6.554 -4.311 7.128 1.00 97.12 95 LEU A C 1
ATOM 720 O O . LEU A 1 95 ? -5.639 -4.255 6.314 1.00 97.12 95 LEU A O 1
ATOM 724 N N . ASN A 1 96 ? -6.396 -3.867 8.378 1.00 96.75 96 ASN A N 1
ATOM 725 C CA . ASN A 1 96 ? -5.170 -3.233 8.856 1.00 96.75 96 ASN A CA 1
ATOM 726 C C . ASN A 1 96 ? -3.933 -4.119 8.635 1.00 96.75 96 ASN A C 1
ATOM 728 O O . ASN A 1 96 ? -2.938 -3.653 8.083 1.00 96.75 96 ASN A O 1
ATOM 732 N N . ALA A 1 97 ? -4.009 -5.402 9.002 1.00 94.44 97 ALA A N 1
ATOM 733 C CA . ALA A 1 97 ? -2.917 -6.332 8.746 1.00 94.44 97 ALA A CA 1
ATOM 734 C C . ALA A 1 97 ? -2.661 -6.487 7.238 1.00 94.44 97 ALA A C 1
ATOM 736 O O . ALA A 1 97 ? -1.514 -6.379 6.807 1.00 94.44 97 ALA A O 1
ATOM 737 N N . LEU A 1 98 ? -3.714 -6.685 6.434 1.00 95.19 98 LEU A N 1
ATOM 738 C CA . LEU A 1 98 ? -3.638 -6.840 4.977 1.00 95.19 98 LEU A CA 1
ATOM 739 C C . LEU A 1 98 ? -2.960 -5.648 4.288 1.00 95.19 98 LEU A C 1
ATOM 741 O O . LEU A 1 98 ? -2.199 -5.853 3.340 1.00 95.19 98 LEU A O 1
ATOM 745 N N . TRP A 1 99 ? -3.173 -4.427 4.779 1.00 95.56 99 TRP A N 1
ATOM 746 C CA . TRP A 1 99 ? -2.532 -3.228 4.242 1.00 95.56 99 TRP A CA 1
ATOM 747 C C . TRP A 1 99 ? -1.003 -3.355 4.203 1.00 95.56 99 TRP A C 1
ATOM 749 O O . TRP A 1 99 ? -0.381 -3.054 3.182 1.00 95.56 99 TRP A O 1
ATOM 759 N N . SER A 1 100 ? -0.385 -3.855 5.282 1.00 91.19 100 SER A N 1
ATOM 760 C CA . SER A 1 100 ? 1.070 -4.050 5.346 1.00 91.19 100 SER A CA 1
ATOM 761 C C . SER A 1 100 ? 1.564 -5.043 4.294 1.00 91.19 100 SER A C 1
ATOM 763 O O . SER A 1 100 ? 2.611 -4.815 3.691 1.00 91.19 100 SER A O 1
ATOM 765 N N . TRP A 1 101 ? 0.799 -6.101 4.021 1.00 89.56 101 TRP A N 1
ATOM 766 C CA . TRP A 1 101 ? 1.121 -7.074 2.975 1.00 89.56 101 TRP A CA 1
ATOM 767 C C . TRP A 1 101 ? 1.007 -6.462 1.579 1.00 89.56 101 TRP A C 1
ATOM 769 O O . TRP A 1 101 ? 1.934 -6.585 0.781 1.00 89.56 101 TRP A O 1
ATOM 779 N N . LEU A 1 102 ? -0.081 -5.742 1.298 1.00 90.12 102 LEU A N 1
ATOM 780 C CA . LEU A 1 102 ? -0.269 -5.058 0.017 1.00 90.12 102 LEU A CA 1
ATOM 781 C C . LEU A 1 102 ? 0.851 -4.050 -0.251 1.00 90.12 102 LEU A C 1
ATOM 783 O O . LEU A 1 102 ? 1.411 -4.024 -1.345 1.00 90.12 102 LEU A O 1
ATOM 787 N N . PHE A 1 103 ? 1.190 -3.235 0.748 1.00 89.81 103 PHE A N 1
ATOM 788 C CA . PHE A 1 103 ? 2.138 -2.143 0.580 1.00 89.81 103 PHE A CA 1
ATOM 789 C C . PHE A 1 103 ? 3.595 -2.616 0.578 1.00 89.81 103 PHE A C 1
ATOM 791 O O . PHE A 1 103 ? 4.327 -2.311 -0.358 1.00 89.81 103 PHE A O 1
ATOM 798 N N . PHE A 1 104 ? 4.030 -3.346 1.610 1.00 85.50 104 PHE A N 1
ATOM 799 C CA . PHE A 1 104 ? 5.446 -3.673 1.809 1.00 85.50 104 PHE A CA 1
ATOM 800 C C . PHE A 1 104 ? 5.862 -5.017 1.223 1.00 85.50 104 PHE A C 1
ATOM 802 O O . PHE A 1 104 ? 7.002 -5.142 0.798 1.00 85.50 104 PHE A O 1
ATOM 809 N N . HIS A 1 105 ? 4.977 -6.017 1.196 1.00 84.31 105 HIS A N 1
ATOM 810 C CA . HIS A 1 105 ? 5.337 -7.340 0.681 1.00 84.31 105 HIS A CA 1
ATOM 811 C C . HIS A 1 105 ? 5.058 -7.471 -0.820 1.00 84.31 105 HIS A C 1
ATOM 813 O O . HIS A 1 105 ? 5.903 -7.947 -1.571 1.00 84.31 105 HIS A O 1
ATOM 819 N N . TRP A 1 106 ? 3.886 -7.024 -1.275 1.00 81.31 106 TRP A N 1
ATOM 820 C CA . TRP A 1 106 ? 3.499 -7.089 -2.687 1.00 81.31 106 TRP A CA 1
ATOM 821 C C . TRP A 1 106 ? 3.844 -5.831 -3.485 1.00 81.31 106 TRP A C 1
ATOM 823 O O . TRP A 1 106 ? 3.667 -5.832 -4.700 1.00 81.31 106 TRP A O 1
ATOM 833 N N . HIS A 1 107 ? 4.344 -4.774 -2.836 1.00 84.62 107 HIS A N 1
ATOM 834 C CA . HIS A 1 107 ? 4.722 -3.516 -3.492 1.00 84.62 107 HIS A CA 1
ATOM 835 C C . HIS A 1 107 ? 3.582 -2.918 -4.341 1.00 84.62 107 HIS A C 1
ATOM 837 O O . HIS A 1 107 ? 3.801 -2.376 -5.423 1.00 84.62 107 HIS A O 1
ATOM 843 N N . ARG A 1 108 ? 2.340 -3.017 -3.847 1.00 82.19 108 ARG A N 1
ATOM 844 C CA . ARG A 1 108 ? 1.113 -2.527 -4.497 1.00 82.19 108 ARG A CA 1
ATOM 845 C C . ARG A 1 108 ? 0.529 -1.331 -3.744 1.00 82.19 108 ARG A C 1
ATOM 847 O O . ARG A 1 108 ? -0.510 -1.469 -3.092 1.00 82.19 108 ARG A O 1
ATOM 854 N N . PRO A 1 109 ? 1.155 -0.138 -3.811 1.00 87.38 109 PRO A N 1
ATOM 855 C CA . PRO A 1 109 ? 0.627 1.054 -3.145 1.00 87.38 109 PRO A CA 1
ATOM 856 C C . PRO A 1 109 ? -0.758 1.459 -3.686 1.00 87.38 109 PRO A C 1
ATOM 858 O O . PRO A 1 109 ? -1.564 2.032 -2.959 1.00 87.38 109 PRO A O 1
ATOM 861 N N . ASP A 1 110 ? -1.072 1.102 -4.936 1.00 85.19 110 ASP A N 1
ATOM 862 C CA . ASP A 1 110 ? -2.385 1.265 -5.567 1.00 85.19 110 ASP A CA 1
ATOM 863 C C . ASP A 1 110 ? -3.480 0.460 -4.852 1.00 85.19 110 ASP A C 1
ATOM 865 O O . ASP A 1 110 ? -4.482 1.024 -4.406 1.00 85.19 110 ASP A O 1
ATOM 869 N N . LEU A 1 111 ? -3.269 -0.849 -4.689 1.00 87.31 111 LEU A N 1
ATOM 870 C CA . LEU A 1 111 ? -4.223 -1.719 -4.002 1.00 87.31 111 LEU A CA 1
ATOM 871 C C . LEU A 1 111 ? -4.265 -1.422 -2.506 1.00 87.31 111 LEU A C 1
ATOM 873 O O . LEU A 1 111 ? -5.344 -1.417 -1.920 1.00 87.31 111 LEU A O 1
ATOM 877 N N . ALA A 1 112 ? -3.118 -1.103 -1.904 1.00 92.69 112 ALA A N 1
ATOM 878 C CA . ALA A 1 112 ? -3.045 -0.663 -0.518 1.00 92.69 112 ALA A CA 1
ATOM 879 C C . ALA A 1 112 ? -3.843 0.632 -0.289 1.00 92.69 112 ALA A C 1
ATOM 881 O O . ALA A 1 112 ? -4.395 0.829 0.787 1.00 92.69 112 ALA A O 1
ATOM 882 N N . LEU A 1 113 ? -3.925 1.538 -1.270 1.00 93.56 113 LEU A N 1
ATOM 883 C CA . LEU A 1 113 ? -4.748 2.744 -1.151 1.00 93.56 113 LEU A CA 1
ATOM 884 C C . LEU A 1 113 ? -6.243 2.416 -1.240 1.00 93.56 113 LEU A C 1
ATOM 886 O O . LEU A 1 113 ? -7.023 2.935 -0.444 1.00 93.56 113 LEU A O 1
ATOM 890 N N . ALA A 1 114 ? -6.640 1.556 -2.182 1.00 93.50 114 ALA A N 1
ATOM 891 C CA . ALA A 1 114 ? -8.030 1.123 -2.320 1.00 93.50 114 ALA A CA 1
ATOM 892 C C . ALA A 1 114 ? -8.521 0.383 -1.064 1.00 93.50 114 ALA A C 1
ATOM 894 O O . ALA A 1 114 ? -9.593 0.687 -0.542 1.00 93.50 114 ALA A O 1
ATOM 895 N N . GLU A 1 115 ? -7.708 -0.536 -0.543 1.00 96.81 115 GLU A N 1
ATOM 896 C CA . GLU A 1 115 ? -7.967 -1.237 0.714 1.00 96.81 115 GLU A CA 1
ATOM 897 C C . GLU A 1 115 ? -8.046 -0.252 1.892 1.00 96.81 115 GLU A C 1
ATOM 899 O O . GLU A 1 115 ? -9.009 -0.311 2.656 1.00 96.81 115 GLU A O 1
ATOM 904 N N . LEU A 1 116 ? -7.144 0.735 1.975 1.00 97.06 116 LEU A N 1
ATOM 905 C CA . LEU A 1 116 ? -7.152 1.739 3.044 1.00 97.06 116 LEU A CA 1
ATOM 906 C C . LEU A 1 116 ? -8.449 2.561 3.072 1.00 97.06 116 LEU A C 1
ATOM 908 O O . LEU A 1 116 ? -8.934 2.903 4.151 1.00 97.06 116 LEU A O 1
ATOM 912 N N . VAL A 1 117 ? -9.049 2.861 1.915 1.00 97.56 117 VAL A N 1
ATOM 913 C CA . VAL A 1 117 ? -10.363 3.530 1.849 1.00 97.56 117 VAL A CA 1
ATOM 914 C C . VAL A 1 117 ? -11.453 2.648 2.461 1.00 97.56 117 VAL A C 1
ATOM 916 O O . VAL A 1 117 ? -12.277 3.138 3.238 1.00 97.56 117 VAL A O 1
ATOM 919 N N . VAL A 1 118 ? -11.445 1.346 2.161 1.00 97.94 118 VAL A N 1
AT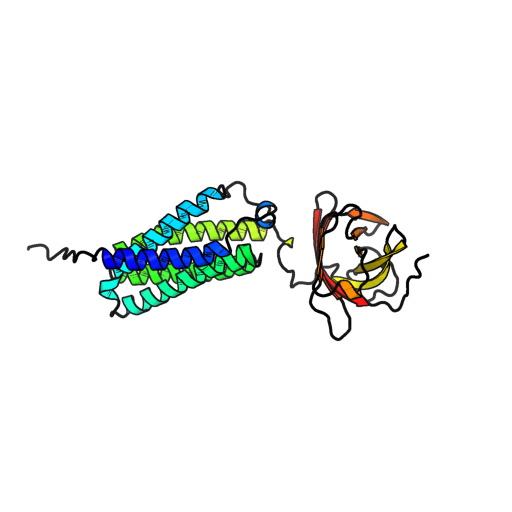OM 920 C CA . VAL A 1 118 ? -12.376 0.383 2.768 1.00 97.94 118 VAL A CA 1
ATOM 921 C C . VAL A 1 118 ? -12.150 0.317 4.277 1.00 97.94 118 VAL A C 1
ATOM 923 O O . VAL A 1 118 ? -13.103 0.464 5.045 1.00 97.94 118 VAL A O 1
ATOM 926 N N . LEU A 1 119 ? -10.896 0.182 4.710 1.00 98.25 119 LEU A N 1
ATOM 927 C CA . LEU A 1 119 ? -10.505 0.200 6.115 1.00 98.25 119 LEU A CA 1
ATOM 928 C C . LEU A 1 119 ? -11.025 1.456 6.823 1.00 98.25 119 LEU A C 1
ATOM 930 O O . LEU A 1 119 ? -11.649 1.347 7.877 1.00 98.25 119 LEU A O 1
ATOM 934 N N . TRP A 1 120 ? -10.856 2.639 6.231 1.00 98.44 120 TRP A N 1
ATOM 935 C CA . TRP A 1 120 ? -11.323 3.906 6.798 1.00 98.44 120 TRP A CA 1
ATOM 936 C C . TRP A 1 120 ? -12.833 3.897 7.079 1.00 98.44 120 TRP A C 1
ATOM 938 O O . TRP A 1 120 ? -13.268 4.260 8.177 1.00 98.44 120 TRP A O 1
ATOM 948 N N . VAL A 1 121 ? -13.640 3.416 6.127 1.00 98.50 121 VAL A N 1
ATOM 949 C CA . VAL A 1 121 ? -15.102 3.303 6.285 1.00 98.50 121 VAL A CA 1
ATOM 950 C C . VAL A 1 121 ? -15.464 2.302 7.384 1.00 98.50 121 VAL A C 1
ATOM 952 O O . VAL A 1 121 ? -16.349 2.571 8.202 1.00 98.50 121 VAL A O 1
ATOM 955 N N . VAL A 1 122 ? -14.763 1.167 7.452 1.00 98.50 122 VAL A N 1
ATOM 956 C CA . VAL A 1 122 ? -14.980 0.147 8.489 1.00 98.50 122 VAL A CA 1
ATOM 957 C C . VAL A 1 122 ? -14.638 0.696 9.880 1.00 98.50 122 VAL A C 1
ATOM 959 O O . VAL A 1 122 ? -15.415 0.489 10.817 1.00 98.50 122 VAL A O 1
ATOM 962 N N . ILE A 1 123 ? -13.544 1.453 10.023 1.00 98.31 123 ILE A N 1
ATOM 963 C CA . ILE A 1 123 ? -13.167 2.116 11.284 1.00 98.31 123 ILE A CA 1
ATOM 964 C C . ILE A 1 123 ? -14.244 3.111 11.706 1.00 98.31 123 ILE A C 1
ATOM 966 O O . ILE A 1 123 ? -14.665 3.096 12.865 1.00 98.31 123 ILE A O 1
ATOM 970 N N . LEU A 1 124 ? -14.723 3.953 10.785 1.00 98.44 124 LEU A N 1
ATOM 971 C CA . LEU A 1 124 ? -15.786 4.914 11.078 1.00 98.44 124 LEU A CA 1
ATOM 972 C C . LEU A 1 124 ? -17.065 4.202 11.545 1.00 98.44 124 LEU A C 1
ATOM 974 O O . LEU A 1 124 ? -17.687 4.614 12.528 1.00 98.44 124 LEU A O 1
ATOM 978 N N . GLY A 1 125 ? -17.438 3.100 10.893 1.00 98.19 125 GLY A N 1
ATOM 979 C CA . GLY A 1 125 ? -18.573 2.277 11.305 1.00 98.19 125 GLY A CA 1
ATOM 980 C C . GLY A 1 125 ? -18.396 1.677 12.706 1.00 98.19 125 GLY A C 1
ATOM 981 O O . GLY A 1 125 ? -19.312 1.761 13.531 1.00 98.19 125 GLY A O 1
ATOM 982 N N . ALA A 1 126 ? -17.215 1.126 13.011 1.00 98.06 126 ALA A N 1
ATOM 983 C CA . ALA A 1 126 ? -16.887 0.591 14.335 1.00 98.06 126 ALA A CA 1
ATOM 984 C C . ALA A 1 126 ? -16.939 1.684 15.414 1.00 98.06 126 ALA A C 1
ATOM 986 O O . ALA A 1 126 ? -17.535 1.485 16.474 1.00 98.06 126 ALA A O 1
ATOM 987 N N . LEU A 1 127 ? -16.397 2.867 15.116 1.00 98.19 127 LEU A N 1
ATOM 988 C CA . LEU A 1 127 ? -16.434 4.049 15.975 1.00 98.19 127 LEU A CA 1
ATOM 989 C C . LEU A 1 127 ? -17.867 4.455 16.312 1.00 98.19 127 LEU A C 1
ATOM 991 O O . LEU A 1 127 ? -18.197 4.618 17.490 1.00 98.19 127 LEU A O 1
ATOM 995 N N . ILE A 1 128 ? -18.734 4.593 15.305 1.00 98.12 128 ILE A N 1
ATOM 996 C CA . ILE A 1 128 ? -20.140 4.972 15.505 1.00 98.12 128 ILE A CA 1
ATOM 997 C C . ILE A 1 128 ? -20.858 3.912 16.347 1.00 98.12 128 ILE A C 1
ATOM 999 O O . ILE A 1 128 ? -21.579 4.256 17.288 1.00 98.12 128 ILE A O 1
ATOM 1003 N N . ALA A 1 129 ? -20.640 2.629 16.051 1.00 97.44 129 ALA A N 1
ATOM 1004 C CA . ALA A 1 129 ? -21.246 1.522 16.781 1.00 97.44 129 ALA A CA 1
ATOM 1005 C C . ALA A 1 129 ? -20.801 1.481 18.254 1.00 97.44 129 ALA A C 1
ATOM 1007 O O . ALA A 1 129 ? -21.644 1.387 19.149 1.00 97.44 129 ALA A O 1
ATOM 1008 N N . PHE A 1 130 ? -19.501 1.621 18.525 1.00 97.31 130 PHE A N 1
ATOM 1009 C CA . PHE A 1 130 ? -18.953 1.647 19.884 1.00 97.31 130 PHE A CA 1
ATOM 1010 C C . PHE A 1 130 ? -19.389 2.890 20.657 1.00 97.31 130 PHE A C 1
ATOM 1012 O O . PHE A 1 130 ? -19.741 2.775 21.831 1.00 97.31 130 PHE A O 1
ATOM 1019 N N . ARG A 1 131 ? -19.481 4.054 20.001 1.00 96.69 131 ARG A N 1
ATOM 1020 C CA . ARG A 1 131 ? -20.000 5.286 20.615 1.00 96.69 131 ARG A CA 1
ATOM 1021 C C . ARG A 1 131 ? -21.437 5.124 21.118 1.00 96.69 131 ARG A C 1
ATOM 1023 O O . ARG A 1 131 ? -21.760 5.684 22.162 1.00 96.69 131 ARG A O 1
ATOM 1030 N N . 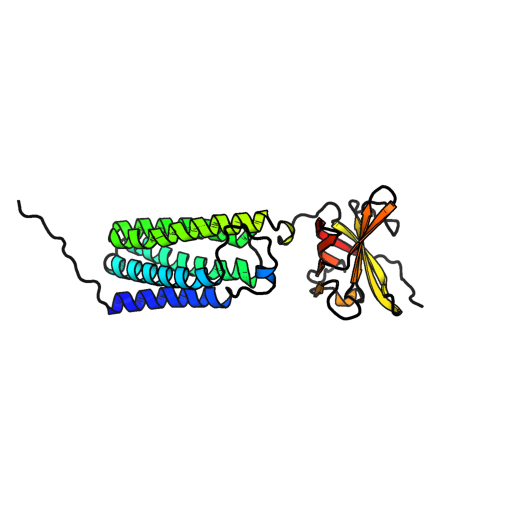ARG A 1 132 ? -22.285 4.353 20.418 1.00 94.75 132 ARG A N 1
ATOM 1031 C CA . ARG A 1 132 ? -23.668 4.065 20.860 1.00 94.75 132 ARG A CA 1
ATOM 1032 C C . ARG A 1 132 ? -23.746 3.173 22.098 1.00 94.75 132 ARG A C 1
ATOM 1034 O O . ARG A 1 132 ? -24.782 3.155 22.751 1.00 94.75 132 ARG A O 1
ATOM 1041 N N . ILE A 1 133 ? -22.686 2.427 22.397 1.00 94.12 133 ILE A N 1
ATOM 1042 C CA . ILE A 1 133 ? -22.587 1.595 23.600 1.00 94.12 133 ILE A CA 1
ATOM 1043 C C . ILE A 1 133 ? -21.997 2.419 24.740 1.00 94.12 133 ILE A C 1
ATOM 1045 O O . ILE A 1 133 ? -22.582 2.510 25.814 1.00 94.12 133 ILE A O 1
ATOM 1049 N N . ARG A 1 134 ? -20.830 3.025 24.496 1.00 94.50 134 ARG A N 1
ATOM 1050 C CA . ARG A 1 134 ? -20.126 3.884 25.446 1.00 94.50 134 ARG A CA 1
ATOM 1051 C C . ARG A 1 134 ? -19.397 4.988 24.678 1.00 94.50 134 ARG A C 1
ATOM 1053 O O . ARG A 1 134 ? -18.481 4.673 23.920 1.00 94.50 134 ARG A O 1
ATOM 1060 N N . PRO A 1 135 ? -19.715 6.278 24.898 1.00 94.62 135 PRO A N 1
ATOM 1061 C CA . PRO A 1 135 ? -19.112 7.374 24.139 1.00 94.62 135 PRO A CA 1
ATOM 1062 C C . PRO A 1 135 ? -17.580 7.357 24.140 1.00 94.62 135 PRO A C 1
ATOM 1064 O O . PRO A 1 135 ? -16.965 7.530 23.091 1.00 94.62 135 PRO A O 1
ATOM 1067 N N . LEU A 1 136 ? -16.972 7.061 25.294 1.00 94.94 136 LEU A N 1
ATOM 1068 C CA . LEU A 1 136 ? -15.519 6.950 25.434 1.00 94.94 136 LEU A CA 1
ATOM 1069 C C . LEU A 1 136 ? -14.913 5.858 24.534 1.00 94.94 136 LEU A C 1
ATOM 1071 O O . LEU A 1 136 ? -13.845 6.070 23.975 1.00 94.94 136 LEU A O 1
ATOM 1075 N N . ALA A 1 137 ? -15.599 4.724 24.340 1.00 95.00 137 ALA A N 1
ATOM 1076 C CA . ALA A 1 137 ? -15.118 3.654 23.465 1.00 95.00 137 ALA A CA 1
ATOM 1077 C C . ALA A 1 137 ? -15.013 4.119 22.004 1.00 95.00 137 ALA A C 1
ATOM 1079 O O . ALA A 1 137 ? -14.038 3.810 21.329 1.00 95.00 137 ALA A O 1
ATOM 1080 N N . GLY A 1 138 ? -15.983 4.907 21.530 1.00 95.06 138 GLY A N 1
ATOM 1081 C CA . GLY A 1 138 ? -15.911 5.512 20.199 1.00 95.06 138 GLY A CA 1
ATOM 1082 C C . GLY A 1 138 ? -14.794 6.554 20.090 1.00 95.06 138 GLY A C 1
ATOM 1083 O O . GLY A 1 138 ? -14.019 6.528 19.141 1.00 95.06 138 GLY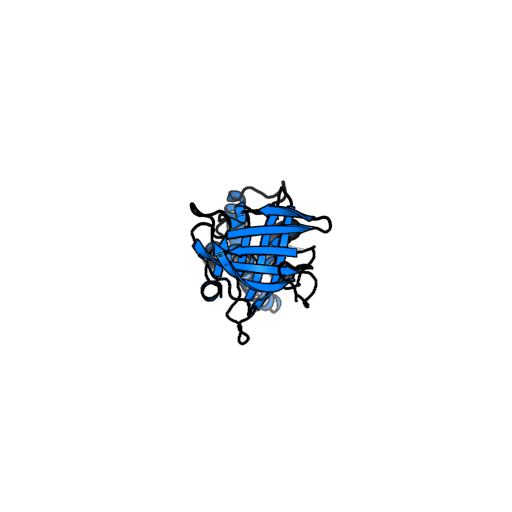 A O 1
ATOM 1084 N N . TRP A 1 139 ? -14.662 7.444 21.078 1.00 97.25 139 TRP A N 1
ATOM 1085 C CA . TRP A 1 139 ? -13.632 8.493 21.062 1.00 97.25 139 TRP A CA 1
ATOM 1086 C C . TRP A 1 139 ? -12.200 7.948 21.037 1.00 97.25 139 TRP A C 1
ATOM 1088 O O . TRP A 1 139 ? -11.347 8.535 20.377 1.00 97.25 139 TRP A O 1
ATOM 1098 N N . LEU A 1 140 ? -11.941 6.801 21.669 1.00 97.62 140 LEU A N 1
ATOM 1099 C CA . LEU A 1 140 ? -10.631 6.139 21.621 1.00 97.62 140 LEU A CA 1
ATOM 1100 C C . LEU A 1 140 ? -10.226 5.664 20.213 1.00 97.62 140 LEU A C 1
ATOM 1102 O O . LEU A 1 140 ? -9.040 5.460 19.971 1.00 97.62 140 LEU A O 1
ATOM 1106 N N . LEU A 1 141 ? -11.173 5.524 19.278 1.00 97.75 141 LEU A N 1
ATOM 1107 C CA . LEU A 1 141 ? -10.892 5.184 17.877 1.00 97.75 141 LEU A CA 1
ATOM 1108 C C . LEU A 1 141 ? -10.639 6.418 16.992 1.00 97.75 141 LEU A C 1
ATOM 1110 O O . LEU A 1 141 ? -10.198 6.268 15.854 1.00 97.75 141 LEU A O 1
ATOM 1114 N N . VAL A 1 142 ? -10.871 7.640 17.484 1.00 98.19 142 VAL A N 1
ATOM 1115 C CA . VAL A 1 142 ? -10.618 8.869 16.706 1.00 98.19 142 VAL A CA 1
ATOM 1116 C C . VAL A 1 142 ? -9.135 9.061 16.374 1.00 98.19 142 VAL A C 1
ATOM 1118 O O . VAL A 1 142 ? -8.849 9.302 15.201 1.00 98.19 142 VAL A O 1
ATOM 1121 N N . PRO A 1 143 ? -8.177 8.910 17.316 1.00 98.38 143 PRO A N 1
ATOM 1122 C CA . PRO A 1 143 ? -6.753 9.000 16.986 1.00 98.38 143 PRO A CA 1
ATOM 1123 C C . PRO A 1 143 ? -6.342 8.025 15.879 1.00 98.38 143 PRO A C 1
ATOM 1125 O O . PRO A 1 143 ? -5.538 8.369 15.017 1.00 98.38 143 PRO A O 1
ATOM 1128 N N . TYR A 1 144 ? -6.949 6.834 15.861 1.00 98.06 144 TYR A N 1
ATOM 1129 C CA . TYR A 1 144 ? -6.719 5.855 14.808 1.00 98.06 144 TYR A CA 1
ATOM 1130 C C . TYR A 1 144 ? -7.245 6.338 13.451 1.00 98.06 144 TYR A C 1
ATOM 1132 O O . TYR A 1 144 ? -6.501 6.327 12.474 1.00 98.06 144 TYR A O 1
ATOM 1140 N N . LEU A 1 145 ? -8.485 6.829 13.387 1.00 97.75 145 LEU A N 1
ATOM 1141 C CA . LEU A 1 145 ? -9.066 7.350 12.147 1.00 97.75 145 LEU A CA 1
ATOM 1142 C C . LEU A 1 145 ? -8.260 8.537 11.583 1.00 97.75 145 LEU A C 1
ATOM 1144 O O . LEU A 1 145 ? -8.049 8.628 10.372 1.00 97.75 145 LEU A O 1
ATOM 1148 N N . VAL A 1 146 ? -7.761 9.420 12.455 1.00 98.25 146 VAL A N 1
ATOM 1149 C CA . VAL A 1 146 ? -6.874 10.535 12.077 1.00 98.25 146 VAL A CA 1
ATOM 1150 C C . VAL A 1 146 ? -5.564 10.010 11.493 1.00 98.25 146 VAL A C 1
ATOM 1152 O O . VAL A 1 146 ? -5.155 10.445 10.416 1.00 98.25 146 VAL A O 1
ATOM 1155 N N . TRP A 1 147 ? -4.934 9.038 12.154 1.00 98.00 147 TRP A N 1
ATOM 1156 C CA . TRP A 1 147 ? -3.695 8.434 11.666 1.00 98.00 147 TRP A CA 1
ATOM 1157 C C . TRP A 1 147 ? -3.875 7.725 10.320 1.00 98.00 147 TRP A C 1
ATOM 1159 O O . TRP A 1 147 ? -3.059 7.909 9.422 1.00 98.00 147 TRP A O 1
ATOM 1169 N N . VAL A 1 148 ? -4.964 6.974 10.131 1.00 97.62 148 VAL A N 1
ATOM 1170 C CA . VAL A 1 148 ? -5.268 6.316 8.845 1.00 97.62 148 VAL A CA 1
ATOM 1171 C C . VAL A 1 148 ? -5.544 7.337 7.750 1.00 97.62 148 VAL A C 1
ATOM 1173 O O . VAL A 1 148 ? -5.146 7.124 6.610 1.00 97.62 148 VAL A O 1
ATOM 1176 N N . SER A 1 149 ? -6.150 8.478 8.080 1.00 97.94 149 SER A N 1
ATOM 1177 C CA . SER A 1 149 ? -6.329 9.575 7.120 1.00 97.94 149 SER A CA 1
ATOM 1178 C C . SER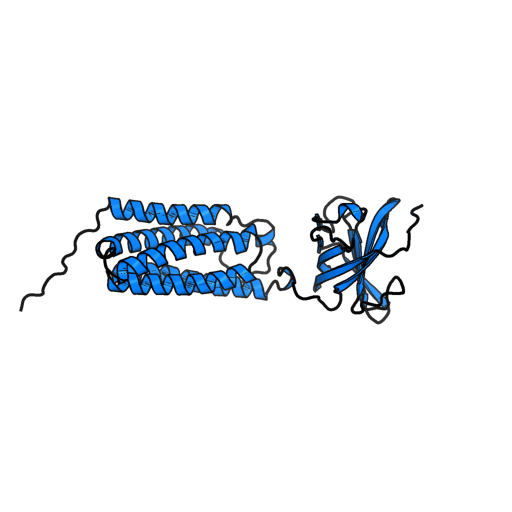 A 1 149 ? -4.976 10.136 6.667 1.00 97.94 149 SER A C 1
ATOM 1180 O O . SER A 1 149 ? -4.738 10.285 5.469 1.00 97.94 149 SER A O 1
ATOM 1182 N N . PHE A 1 150 ? -4.055 10.372 7.607 1.00 96.69 150 PHE A N 1
ATOM 1183 C CA . PHE A 1 150 ? -2.677 10.758 7.295 1.00 96.69 150 PHE A CA 1
ATOM 1184 C C . PHE A 1 150 ? -1.964 9.697 6.438 1.00 96.69 150 PHE A C 1
ATOM 1186 O O . PHE A 1 150 ? -1.391 10.028 5.399 1.00 96.69 150 PHE A O 1
ATOM 1193 N N . ALA A 1 151 ? -2.050 8.422 6.825 1.00 94.94 151 ALA A N 1
ATOM 1194 C CA . ALA A 1 151 ? -1.465 7.310 6.081 1.00 94.94 151 ALA A CA 1
ATOM 1195 C C . ALA A 1 151 ? -2.052 7.187 4.666 1.00 94.94 151 ALA A C 1
ATOM 1197 O O . ALA A 1 151 ? -1.320 6.894 3.725 1.00 94.94 151 ALA A O 1
ATOM 1198 N N . GLY A 1 152 ? -3.3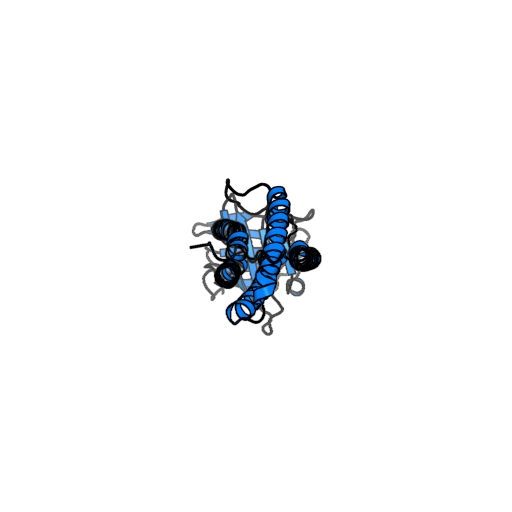43 7.477 4.489 1.00 95.81 152 GLY A N 1
ATOM 1199 C CA . GLY A 1 152 ? -3.999 7.524 3.184 1.00 95.81 152 GLY A CA 1
ATOM 1200 C C . GLY A 1 152 ? -3.421 8.609 2.281 1.00 95.81 152 GLY A C 1
ATOM 1201 O O . GLY A 1 152 ? -3.082 8.334 1.131 1.00 95.81 152 GLY A O 1
ATOM 1202 N N . VAL A 1 153 ? -3.223 9.822 2.809 1.00 96.69 153 VAL A N 1
ATOM 1203 C CA . VAL A 1 153 ? -2.576 10.920 2.066 1.00 96.69 153 VAL A CA 1
ATOM 1204 C C . VAL A 1 153 ? -1.120 10.575 1.737 1.00 96.69 153 VAL A C 1
ATOM 1206 O O . VAL A 1 153 ? -0.664 10.832 0.620 1.00 96.69 153 VAL A O 1
ATOM 1209 N N . LEU A 1 154 ? -0.392 9.953 2.671 1.00 93.94 154 LEU A N 1
ATOM 1210 C CA . LEU A 1 154 ? 0.976 9.471 2.452 1.00 93.94 154 LEU A CA 1
ATOM 1211 C C . LEU A 1 154 ? 1.039 8.434 1.333 1.00 93.94 154 LEU A C 1
ATOM 1213 O O . LEU A 1 154 ? 1.808 8.610 0.387 1.00 93.94 154 LEU A O 1
ATOM 1217 N N . ASN A 1 155 ? 0.199 7.405 1.404 1.00 94.00 155 ASN A N 1
ATOM 1218 C CA . ASN A 1 155 ? 0.124 6.350 0.403 1.00 94.00 155 ASN A CA 1
ATOM 1219 C C . ASN A 1 155 ? -0.237 6.923 -0.977 1.00 94.00 155 ASN A C 1
ATOM 1221 O O . ASN A 1 155 ? 0.485 6.699 -1.946 1.00 94.00 155 ASN A O 1
ATOM 1225 N N . ALA A 1 156 ? -1.262 7.776 -1.060 1.00 92.38 156 ALA A N 1
ATOM 1226 C CA . ALA A 1 156 ? -1.640 8.439 -2.307 1.00 92.38 156 ALA A CA 1
ATOM 1227 C C . ALA A 1 156 ? -0.505 9.304 -2.884 1.00 92.38 156 ALA A C 1
ATOM 1229 O O . ALA A 1 156 ? -0.256 9.284 -4.092 1.00 92.38 156 ALA A O 1
ATOM 1230 N N . SER A 1 157 ? 0.225 10.038 -2.038 1.00 92.25 157 SER A N 1
ATOM 1231 C CA . SER A 1 157 ? 1.389 10.818 -2.469 1.00 92.25 157 SER A CA 1
ATOM 1232 C C . SER A 1 157 ? 2.508 9.918 -2.999 1.00 92.25 157 SER A C 1
ATOM 1234 O O . SER A 1 157 ? 3.101 10.239 -4.029 1.00 92.25 157 SER A O 1
ATOM 1236 N N . ILE A 1 158 ? 2.796 8.797 -2.335 1.00 88.06 158 ILE A N 1
ATOM 1237 C CA . ILE A 1 158 ? 3.793 7.817 -2.793 1.00 88.06 158 ILE A CA 1
ATOM 1238 C C . ILE A 1 158 ? 3.355 7.205 -4.132 1.00 88.06 158 ILE A C 1
ATOM 1240 O O . ILE A 1 158 ? 4.131 7.222 -5.087 1.00 88.06 158 ILE A O 1
ATOM 1244 N N . ALA A 1 159 ? 2.103 6.764 -4.258 1.00 84.62 159 ALA A N 1
ATOM 1245 C CA . ALA A 1 159 ? 1.553 6.187 -5.488 1.00 84.62 159 ALA A CA 1
ATOM 1246 C C . ALA A 1 159 ? 1.528 7.177 -6.671 1.00 84.62 159 ALA A C 1
ATOM 1248 O O . ALA A 1 159 ? 1.636 6.778 -7.835 1.00 84.62 159 ALA A O 1
ATOM 1249 N N . LYS A 1 160 ? 1.382 8.479 -6.393 1.00 84.12 160 LYS A N 1
ATOM 1250 C CA . LYS A 1 160 ? 1.444 9.548 -7.402 1.00 84.12 160 LYS A CA 1
ATOM 1251 C C . LYS A 1 160 ? 2.879 9.864 -7.828 1.00 84.12 160 LYS A C 1
ATOM 1253 O O . LYS A 1 160 ? 3.112 10.116 -9.004 1.00 84.12 160 LYS A O 1
ATOM 1258 N N . ARG A 1 161 ? 3.826 9.870 -6.885 1.00 83.00 161 ARG A N 1
ATOM 1259 C CA . ARG A 1 161 ? 5.247 10.186 -7.127 1.00 83.00 161 ARG A CA 1
ATOM 1260 C C . ARG A 1 161 ? 6.023 9.051 -7.784 1.00 83.00 161 ARG A C 1
ATOM 1262 O O . ARG A 1 161 ? 7.062 9.312 -8.378 1.00 83.00 161 ARG A O 1
ATOM 1269 N N . ASN A 1 162 ? 5.525 7.820 -7.685 1.00 77.94 162 ASN A N 1
ATOM 1270 C CA . ASN A 1 162 ? 6.188 6.630 -8.210 1.00 77.94 162 ASN A CA 1
ATOM 1271 C C . ASN A 1 162 ? 5.294 5.910 -9.246 1.00 77.94 162 ASN A C 1
ATOM 1273 O O . ASN A 1 162 ? 4.885 4.770 -9.025 1.00 77.94 162 ASN A O 1
ATOM 1277 N N . PRO A 1 163 ? 4.957 6.554 -10.385 1.00 58.34 163 PRO A N 1
ATOM 1278 C CA . PRO A 1 163 ? 4.035 5.998 -11.381 1.00 58.34 163 PRO A CA 1
ATOM 1279 C C . PRO A 1 163 ? 4.546 4.711 -12.057 1.00 58.34 163 PRO A C 1
ATOM 1281 O O . PRO A 1 163 ? 3.730 3.942 -12.555 1.00 58.34 163 PRO A O 1
ATOM 1284 N N . GLY A 1 164 ? 5.862 4.449 -12.031 1.00 52.41 164 GLY A N 1
ATOM 1285 C CA . GLY A 1 164 ? 6.486 3.232 -12.573 1.00 52.41 164 GLY A CA 1
ATOM 1286 C C . GLY A 1 164 ? 6.475 2.004 -11.647 1.00 52.41 164 GLY A C 1
ATOM 1287 O O . GLY A 1 164 ? 6.879 0.934 -12.089 1.00 52.41 164 GLY A O 1
ATOM 1288 N N . GLU A 1 165 ? 6.040 2.142 -10.383 1.00 53.12 165 GLU A N 1
ATOM 1289 C CA . GLU A 1 165 ? 5.838 1.047 -9.391 1.00 53.12 165 GLU A CA 1
ATOM 1290 C C . GLU A 1 165 ? 4.508 0.328 -9.540 1.00 53.12 165 GLU A C 1
ATOM 1292 O O . GLU A 1 165 ? 4.248 -0.663 -8.866 1.00 53.12 165 GLU A O 1
ATOM 1297 N N . ARG A 1 166 ? 3.659 0.801 -10.446 1.00 51.91 166 ARG A N 1
ATOM 1298 C CA . ARG A 1 166 ? 2.450 0.082 -10.817 1.00 51.91 166 ARG A CA 1
ATOM 1299 C C . ARG A 1 166 ? 2.892 -1.110 -11.668 1.00 51.91 166 ARG A C 1
ATOM 1301 O O . ARG A 1 166 ? 3.569 -0.871 -12.666 1.00 51.91 166 ARG A O 1
ATOM 1308 N N . PRO A 1 167 ? 2.505 -2.362 -11.374 1.00 45.31 167 PRO A N 1
ATOM 1309 C CA . PRO A 1 167 ? 2.456 -3.359 -12.432 1.00 45.31 167 PRO A CA 1
ATOM 1310 C C . PRO A 1 167 ? 1.465 -2.824 -13.470 1.00 45.31 167 PRO A C 1
ATOM 1312 O O . PRO A 1 167 ? 0.256 -2.768 -13.239 1.00 45.31 167 PRO A O 1
ATOM 1315 N N . LEU A 1 168 ? 2.008 -2.275 -14.556 1.00 48.94 168 LEU A N 1
ATOM 1316 C CA . LEU A 1 168 ? 1.268 -1.533 -15.566 1.00 48.94 168 LEU A CA 1
ATOM 1317 C C . LEU A 1 168 ? 0.346 -2.499 -16.313 1.00 48.94 168 LEU A C 1
ATOM 1319 O O . LEU A 1 168 ? 0.729 -3.060 -17.326 1.00 48.94 168 LEU A O 1
ATOM 1323 N N . SER A 1 169 ? -0.905 -2.670 -15.881 1.00 46.22 169 SER A N 1
ATOM 1324 C CA . SER A 1 169 ? -1.901 -3.389 -16.696 1.00 46.22 169 SER A CA 1
ATOM 1325 C C . SER A 1 169 ? -2.324 -2.606 -17.953 1.00 46.22 169 SER A C 1
ATOM 1327 O O . SER A 1 169 ? -3.237 -3.029 -18.657 1.00 46.22 169 SER A O 1
ATOM 1329 N N . VAL A 1 170 ? -1.705 -1.451 -18.217 1.00 48.09 170 VAL A N 1
ATOM 1330 C CA . VAL A 1 170 ? -1.942 -0.623 -19.397 1.00 48.09 170 VAL A CA 1
ATOM 1331 C C . VAL A 1 170 ? -0.657 -0.614 -20.212 1.00 48.09 170 VAL A C 1
ATOM 1333 O O . VAL A 1 170 ? 0.369 -0.108 -19.755 1.00 48.09 170 VAL A O 1
ATOM 1336 N N . ALA A 1 171 ? -0.735 -1.207 -21.399 1.00 52.97 171 ALA A N 1
ATOM 1337 C CA . ALA A 1 171 ? 0.306 -1.176 -22.410 1.00 52.97 171 ALA A CA 1
ATOM 1338 C C . ALA A 1 171 ? 0.724 0.285 -22.672 1.00 52.97 171 ALA A C 1
ATOM 1340 O O . ALA A 1 171 ? -0.114 1.125 -23.003 1.00 52.97 171 ALA A O 1
ATOM 1341 N N . GLY A 1 172 ? 2.003 0.604 -22.458 1.00 60.50 172 GLY A N 1
ATOM 1342 C CA . GLY A 1 172 ? 2.559 1.904 -22.843 1.00 60.50 172 GLY A CA 1
ATOM 1343 C C . GLY A 1 172 ? 2.698 2.017 -24.368 1.00 60.50 172 GLY A C 1
ATOM 1344 O O . GLY A 1 172 ? 2.491 1.023 -25.064 1.00 60.50 172 GLY A O 1
ATOM 1345 N N . PRO A 1 173 ? 3.089 3.185 -24.909 1.00 68.06 173 PRO A N 1
ATOM 1346 C CA . PRO A 1 173 ? 3.365 3.323 -26.338 1.00 68.06 173 PRO A CA 1
ATOM 1347 C C . PRO A 1 173 ? 4.375 2.268 -26.815 1.00 68.06 173 PRO A C 1
ATOM 1349 O O . PRO A 1 173 ? 4.111 1.583 -27.781 1.00 68.06 173 PRO A O 1
ATOM 1352 N N . LEU A 1 174 ? 5.452 1.995 -26.074 1.00 81.69 174 LEU A N 1
ATOM 1353 C CA . LEU A 1 174 ? 6.445 0.968 -26.431 1.00 81.69 174 LEU A CA 1
ATOM 1354 C C . LEU A 1 174 ? 6.120 -0.396 -25.797 1.00 81.69 174 LEU A C 1
ATOM 1356 O O . LEU A 1 174 ? 6.844 -0.875 -24.925 1.00 81.69 174 LEU A O 1
ATOM 1360 N N . SER A 1 175 ? 5.000 -0.996 -26.194 1.00 83.62 175 SER A N 1
ATOM 1361 C CA . SER A 1 175 ? 4.482 -2.243 -25.603 1.00 83.62 175 SER A CA 1
ATOM 1362 C C . SER A 1 175 ? 4.430 -3.432 -26.558 1.00 83.62 175 SER A C 1
ATOM 1364 O O . SER A 1 175 ? 4.390 -4.576 -26.101 1.00 83.62 175 SER A O 1
ATOM 1366 N N . GLN A 1 176 ? 4.444 -3.198 -27.868 1.00 88.75 176 GLN A N 1
ATOM 1367 C CA . GLN A 1 176 ? 4.468 -4.271 -28.857 1.00 88.75 176 GLN A CA 1
ATOM 1368 C C . GLN A 1 176 ? 5.910 -4.601 -29.198 1.00 88.75 176 GLN A C 1
ATOM 1370 O O . GLN A 1 176 ? 6.705 -3.692 -29.423 1.00 88.75 176 GLN A O 1
ATOM 1375 N N . GLY A 1 177 ? 6.272 -5.882 -29.228 1.00 90.94 177 GLY A N 1
ATOM 1376 C CA . GLY A 1 177 ? 7.666 -6.241 -29.417 1.00 90.94 177 GLY A CA 1
ATOM 1377 C C . GLY A 1 177 ? 7.964 -7.510 -30.186 1.00 90.94 177 GLY A C 1
ATOM 1378 O O . GLY A 1 177 ? 7.118 -8.381 -30.403 1.00 90.94 177 GLY A O 1
ATOM 1379 N N . VAL A 1 178 ? 9.233 -7.618 -30.561 1.00 92.81 178 VAL A N 1
ATOM 1380 C CA . VAL A 1 178 ? 9.822 -8.807 -31.171 1.00 92.81 178 VAL A CA 1
ATOM 1381 C C . VAL A 1 178 ? 11.092 -9.166 -30.407 1.00 92.81 178 VAL A C 1
ATOM 1383 O O . VAL A 1 178 ? 12.000 -8.345 -30.267 1.00 92.81 178 VAL A O 1
ATOM 1386 N N . ALA A 1 179 ? 11.132 -10.395 -29.902 1.00 93.00 179 ALA A N 1
ATOM 1387 C CA . ALA A 1 179 ? 12.290 -10.988 -29.254 1.00 93.00 179 ALA A CA 1
ATOM 1388 C C . ALA A 1 179 ? 13.129 -11.758 -30.278 1.00 93.00 179 ALA A C 1
ATOM 1390 O O . ALA A 1 179 ? 12.594 -12.500 -31.108 1.00 93.00 179 ALA A O 1
ATOM 1391 N N . VAL A 1 180 ? 14.445 -11.591 -30.208 1.00 92.12 180 VAL A N 1
ATOM 1392 C CA . VAL A 1 180 ? 15.425 -12.291 -31.038 1.00 92.12 180 VAL A CA 1
ATOM 1393 C C . VAL A 1 180 ? 16.545 -12.846 -30.175 1.00 92.12 180 VAL A C 1
ATOM 1395 O O . VAL A 1 180 ? 16.918 -12.247 -29.164 1.00 92.12 180 VAL A O 1
ATOM 1398 N N . ALA A 1 181 ? 17.085 -13.993 -30.584 1.00 90.44 181 ALA A N 1
ATOM 1399 C CA . ALA A 1 181 ? 18.376 -14.430 -30.076 1.00 90.44 181 ALA A CA 1
ATOM 1400 C C . ALA A 1 181 ? 19.436 -13.397 -30.479 1.00 90.44 181 ALA A C 1
ATOM 1402 O O . ALA A 1 181 ? 19.380 -12.861 -31.586 1.00 90.44 181 ALA A O 1
ATOM 1403 N N . ASP A 1 182 ? 20.358 -13.110 -29.574 1.00 89.06 182 ASP A N 1
ATOM 1404 C CA . ASP A 1 182 ? 21.431 -12.137 -29.755 1.00 89.06 182 ASP A CA 1
ATOM 1405 C C . ASP A 1 182 ? 22.697 -12.627 -29.038 1.00 89.06 182 ASP A C 1
ATOM 1407 O O . ASP A 1 182 ? 22.690 -13.684 -28.397 1.00 89.06 182 ASP A O 1
ATOM 1411 N N . CYS A 1 183 ? 23.780 -11.865 -29.124 1.00 86.69 183 CYS A N 1
ATOM 1412 C CA . CYS A 1 183 ? 25.070 -12.218 -28.548 1.00 86.69 183 CYS A CA 1
ATOM 1413 C C . CYS A 1 183 ? 25.490 -11.187 -27.501 1.00 86.69 183 CYS A C 1
ATOM 1415 O O . CYS A 1 183 ? 25.404 -9.976 -27.704 1.00 86.69 183 CYS A O 1
ATOM 1417 N N . ALA A 1 184 ? 25.934 -11.677 -26.348 1.00 85.00 184 ALA A N 1
ATOM 1418 C CA . ALA A 1 184 ? 26.526 -10.838 -25.321 1.00 85.00 184 ALA A CA 1
ATOM 1419 C C . ALA A 1 184 ? 27.941 -10.394 -25.750 1.00 85.00 184 ALA A C 1
ATOM 1421 O O . ALA A 1 184 ? 28.574 -11.090 -26.540 1.00 85.00 184 ALA A O 1
ATOM 1422 N N . PRO A 1 185 ? 28.499 -9.306 -25.180 1.00 81.25 185 PRO A N 1
ATOM 1423 C CA . PRO A 1 185 ? 29.842 -8.811 -25.527 1.00 81.25 185 PRO A CA 1
ATOM 1424 C C . PRO A 1 185 ? 31.006 -9.789 -25.280 1.00 81.25 185 PRO A C 1
ATOM 1426 O O . PRO A 1 185 ? 32.134 -9.500 -25.658 1.00 81.25 185 PRO A O 1
ATOM 1429 N N . TYR A 1 186 ? 30.747 -10.894 -24.584 1.00 80.50 186 TYR A N 1
ATOM 1430 C CA . TYR A 1 186 ? 31.701 -11.948 -24.231 1.00 80.50 186 TYR A CA 1
ATOM 1431 C C . TYR A 1 186 ? 31.412 -13.262 -24.981 1.00 80.50 186 TYR A C 1
ATOM 1433 O O . TYR A 1 186 ? 31.676 -14.343 -24.457 1.00 80.50 186 TYR A O 1
ATOM 1441 N N . ASP A 1 187 ? 30.787 -13.166 -26.158 1.00 75.06 187 ASP A N 1
ATOM 1442 C CA . ASP A 1 187 ? 30.389 -14.285 -27.028 1.00 75.06 187 ASP A CA 1
ATOM 1443 C C . ASP A 1 187 ? 29.458 -15.310 -26.353 1.00 75.06 187 ASP A C 1
ATOM 1445 O O . ASP A 1 187 ? 29.348 -16.472 -26.746 1.00 75.06 187 ASP A O 1
ATOM 1449 N N . GLY A 1 188 ? 28.750 -14.867 -25.312 1.00 83.31 188 GLY A N 1
ATOM 1450 C CA . GLY A 1 188 ? 27.710 -15.630 -24.629 1.00 83.31 188 GLY A CA 1
ATOM 1451 C C . GLY A 1 188 ? 26.318 -15.420 -25.239 1.00 83.31 188 GLY A C 1
ATOM 1452 O O . GLY A 1 188 ? 26.104 -14.476 -26.001 1.00 83.31 188 GLY A O 1
ATOM 1453 N N . PRO A 1 189 ? 25.330 -16.260 -24.883 1.00 87.38 189 PRO A N 1
ATOM 1454 C CA . PRO A 1 189 ? 23.959 -16.092 -25.349 1.00 87.38 189 PRO A CA 1
ATOM 1455 C C . PRO A 1 189 ? 23.319 -14.831 -24.759 1.00 87.38 189 PRO A C 1
ATOM 1457 O O . PRO A 1 189 ? 23.350 -14.617 -23.546 1.00 87.38 189 PRO A O 1
ATOM 1460 N N . ALA A 1 190 ? 22.657 -14.051 -25.604 1.00 90.38 190 ALA A N 1
ATOM 1461 C CA . ALA A 1 190 ? 21.808 -12.943 -25.202 1.00 90.38 190 ALA A CA 1
ATOM 1462 C C . ALA A 1 190 ? 20.432 -13.023 -25.877 1.00 90.38 190 ALA A C 1
ATOM 1464 O O . ALA A 1 190 ? 20.185 -13.798 -26.804 1.00 90.38 190 ALA A O 1
ATOM 1465 N N . THR A 1 191 ? 19.511 -12.212 -25.379 1.00 92.56 191 THR A N 1
ATOM 1466 C CA . THR A 1 191 ? 18.185 -12.008 -25.948 1.00 92.56 191 THR A CA 1
ATOM 1467 C C . THR A 1 191 ? 17.969 -10.516 -26.115 1.00 92.56 191 THR A C 1
ATOM 1469 O O . THR A 1 191 ? 17.989 -9.774 -25.130 1.00 92.56 191 THR A O 1
ATOM 1472 N N . SER A 1 192 ? 17.729 -10.087 -27.350 1.00 93.19 192 SER A N 1
ATOM 1473 C CA . SER A 1 192 ? 17.314 -8.721 -27.659 1.00 93.19 192 SER A CA 1
ATOM 1474 C C . SER A 1 192 ? 15.801 -8.665 -27.818 1.00 93.19 192 SER A C 1
ATOM 1476 O O . SER A 1 192 ? 15.214 -9.445 -28.565 1.00 93.19 192 SER A O 1
ATOM 1478 N N . ILE A 1 193 ? 15.152 -7.732 -27.130 1.00 94.38 193 ILE A N 1
ATOM 1479 C CA . ILE A 1 193 ? 13.714 -7.473 -27.234 1.00 94.38 193 ILE A CA 1
ATOM 1480 C C . ILE A 1 193 ? 13.534 -6.047 -27.736 1.00 94.38 193 ILE A C 1
ATOM 1482 O O . ILE A 1 193 ? 13.834 -5.093 -27.020 1.00 94.38 193 ILE A O 1
ATOM 1486 N N . PHE A 1 194 ? 13.037 -5.903 -28.960 1.00 93.81 194 PHE A N 1
ATOM 1487 C CA . PHE A 1 194 ? 12.695 -4.608 -29.543 1.00 93.81 194 PHE A CA 1
ATOM 1488 C C . PHE A 1 194 ? 11.235 -4.298 -29.248 1.00 93.81 194 PHE A C 1
ATOM 1490 O O . PHE A 1 194 ? 10.374 -5.108 -29.574 1.00 93.81 194 PHE A O 1
ATOM 1497 N N . LEU A 1 195 ? 10.967 -3.143 -28.647 1.00 94.12 195 LEU A N 1
ATOM 1498 C CA . LEU A 1 195 ? 9.644 -2.648 -28.287 1.00 94.12 195 LEU A CA 1
ATOM 1499 C C . LEU A 1 195 ? 9.333 -1.381 -29.087 1.00 94.12 195 LEU A C 1
ATOM 1501 O O . LEU A 1 195 ? 10.127 -0.439 -29.090 1.00 94.12 195 LEU A O 1
ATOM 1505 N N . SER A 1 196 ? 8.182 -1.353 -29.746 1.00 90.12 196 SER A N 1
ATOM 1506 C CA . SER A 1 196 ? 7.696 -0.258 -30.585 1.00 90.12 196 SER A CA 1
ATOM 1507 C C . SER A 1 196 ? 6.217 0.033 -30.302 1.00 90.12 196 SER A C 1
ATOM 1509 O O . SER A 1 196 ? 5.556 -0.680 -29.541 1.00 90.12 196 SER A O 1
ATOM 1511 N N . GLU A 1 197 ? 5.720 1.105 -30.915 1.00 86.88 197 GLU A N 1
ATOM 1512 C CA . GLU A 1 197 ? 4.306 1.496 -30.903 1.00 86.88 197 GLU A CA 1
ATOM 1513 C C . GLU A 1 197 ? 3.456 0.657 -31.855 1.00 86.88 197 GLU A C 1
ATOM 1515 O O . GLU A 1 197 ? 2.274 0.434 -31.597 1.00 86.88 197 GLU A O 1
ATOM 1520 N N . SER A 1 198 ? 4.065 0.145 -32.926 1.00 80.75 198 SER A N 1
ATOM 1521 C CA . SER A 1 198 ? 3.397 -0.721 -33.895 1.00 80.75 198 SER A CA 1
ATOM 1522 C C . SER A 1 198 ? 3.607 -2.200 -33.569 1.00 80.75 198 SER A C 1
ATOM 1524 O O . SER A 1 198 ? 4.702 -2.617 -33.189 1.00 80.75 198 SER A O 1
ATOM 1526 N N . SER A 1 199 ? 2.567 -3.010 -33.776 1.00 77.12 199 SER A N 1
ATOM 1527 C CA . SER A 1 199 ? 2.661 -4.477 -33.794 1.00 77.12 199 SER A CA 1
ATOM 1528 C C . SER A 1 199 ? 3.349 -5.021 -35.049 1.00 77.12 199 SER A C 1
ATOM 1530 O O . SER A 1 199 ? 3.866 -6.143 -35.035 1.00 77.12 199 SER A O 1
ATOM 1532 N N . ASP A 1 200 ? 3.384 -4.221 -36.115 1.00 79.56 200 ASP A N 1
ATOM 1533 C CA . ASP A 1 200 ? 3.855 -4.614 -37.444 1.00 79.56 200 ASP A CA 1
ATOM 1534 C C . ASP A 1 200 ? 5.358 -4.339 -37.572 1.00 79.56 200 ASP A C 1
ATOM 1536 O O . ASP A 1 200 ? 5.820 -3.450 -38.288 1.00 79.56 200 ASP A O 1
ATOM 1540 N N . ILE A 1 201 ? 6.137 -5.084 -36.785 1.00 82.69 201 ILE A N 1
ATOM 1541 C CA . ILE A 1 201 ? 7.602 -5.047 -36.806 1.00 82.69 201 ILE A CA 1
ATOM 1542 C C . ILE A 1 201 ? 8.107 -6.092 -37.810 1.00 82.69 201 ILE A C 1
ATOM 1544 O O . ILE A 1 201 ? 8.297 -7.265 -37.466 1.00 82.69 201 ILE A O 1
ATOM 1548 N N . ASP A 1 202 ? 8.337 -5.649 -39.045 1.00 79.88 202 ASP A N 1
ATOM 1549 C CA . ASP A 1 202 ? 8.882 -6.478 -40.134 1.00 79.88 202 ASP A CA 1
ATOM 1550 C C . ASP A 1 202 ? 10.401 -6.316 -40.303 1.00 79.88 202 ASP A C 1
ATOM 1552 O O . ASP A 1 202 ? 11.097 -7.203 -40.808 1.00 79.88 202 ASP A O 1
ATOM 1556 N N . THR A 1 203 ? 10.940 -5.189 -39.837 1.00 82.88 203 THR A N 1
ATOM 1557 C CA . THR A 1 203 ? 12.366 -4.862 -39.870 1.00 82.88 203 THR A CA 1
ATOM 1558 C C . THR A 1 203 ? 12.927 -4.760 -38.456 1.00 82.88 203 THR A C 1
ATOM 1560 O O . THR A 1 203 ? 12.274 -4.273 -37.536 1.00 82.88 203 THR A O 1
ATOM 1563 N N . LEU A 1 204 ? 14.151 -5.262 -38.273 1.00 86.75 204 LEU A N 1
ATOM 1564 C CA . LEU A 1 204 ? 14.874 -5.208 -37.004 1.00 86.75 204 LEU A CA 1
ATOM 1565 C C . LEU A 1 204 ? 16.247 -4.557 -37.233 1.00 86.75 204 LEU A C 1
ATOM 1567 O O . LEU A 1 204 ? 16.976 -5.061 -38.097 1.00 86.75 204 LEU A O 1
ATOM 1571 N N . PRO A 1 205 ? 16.598 -3.489 -36.485 1.00 87.88 205 PRO A N 1
ATOM 1572 C CA . PRO A 1 205 ? 15.737 -2.778 -35.525 1.00 87.88 205 PRO A CA 1
ATOM 1573 C C . PRO A 1 205 ? 14.544 -2.070 -36.214 1.00 87.88 205 PRO A C 1
ATOM 1575 O O . PRO A 1 205 ? 14.651 -1.730 -37.395 1.00 87.88 205 PRO A O 1
ATOM 1578 N N . PRO A 1 206 ? 13.410 -1.857 -35.515 1.00 88.50 206 PRO A N 1
ATOM 1579 C CA . PRO A 1 206 ? 12.269 -1.118 -36.060 1.00 88.50 206 PRO A CA 1
ATOM 1580 C C . PRO A 1 206 ? 12.605 0.364 -36.279 1.00 88.50 206 PRO A C 1
ATOM 1582 O O . PRO A 1 206 ? 13.584 0.890 -35.744 1.00 88.50 206 PRO A O 1
ATOM 1585 N N . ALA A 1 207 ? 11.762 1.066 -37.041 1.00 88.38 207 ALA A N 1
ATOM 1586 C CA . ALA A 1 207 ? 11.869 2.516 -37.165 1.00 88.38 207 ALA A CA 1
ATOM 1587 C C . ALA A 1 207 ? 11.677 3.190 -35.785 1.00 88.38 207 ALA A C 1
ATOM 1589 O O . ALA A 1 207 ? 10.788 2.782 -35.034 1.00 88.38 207 ALA A O 1
ATOM 1590 N N . PRO A 1 208 ? 12.482 4.210 -35.426 1.00 88.06 208 PRO A N 1
ATOM 1591 C CA . PRO A 1 208 ? 12.259 4.974 -34.203 1.00 88.06 208 PRO A CA 1
ATOM 1592 C C . PRO A 1 208 ? 10.865 5.636 -34.174 1.00 88.06 208 PRO A C 1
ATOM 1594 O O . PRO A 1 208 ? 10.397 6.083 -35.222 1.00 88.06 208 PRO A O 1
ATOM 1597 N N . PRO A 1 209 ? 10.228 5.773 -32.995 1.00 89.75 209 PRO A N 1
ATOM 1598 C CA . PRO A 1 209 ? 10.769 5.462 -31.675 1.00 89.75 209 PRO A CA 1
ATOM 1599 C C . PRO A 1 209 ? 10.726 3.964 -31.342 1.00 89.75 209 PRO A C 1
ATOM 1601 O O . PRO A 1 209 ? 9.738 3.274 -31.591 1.00 89.75 209 PRO A O 1
ATOM 1604 N N . TYR A 1 210 ? 11.794 3.470 -30.713 1.00 91.94 210 TYR A N 1
ATOM 1605 C CA . TYR A 1 210 ? 11.808 2.124 -30.142 1.00 91.94 210 TYR A CA 1
ATOM 1606 C C . TYR A 1 210 ? 12.670 2.037 -28.885 1.00 91.94 210 TYR A C 1
ATOM 1608 O O . TYR A 1 210 ? 13.560 2.858 -28.637 1.00 91.94 210 TYR A O 1
ATOM 1616 N N . LEU A 1 211 ? 12.393 1.011 -28.088 1.00 93.75 211 LEU A N 1
ATOM 1617 C CA . LEU A 1 211 ? 13.176 0.624 -26.926 1.00 93.75 211 LEU A CA 1
ATOM 1618 C C . LEU A 1 211 ? 13.735 -0.781 -27.160 1.00 93.75 211 LEU A C 1
ATOM 1620 O O . LEU A 1 211 ? 12.982 -1.700 -27.457 1.00 93.75 211 LEU A O 1
ATOM 1624 N N . GLN A 1 212 ? 15.043 -0.956 -27.030 1.00 94.25 212 GLN A N 1
ATOM 1625 C CA . GLN A 1 212 ? 15.695 -2.261 -27.101 1.00 94.25 212 GLN A CA 1
ATOM 1626 C C . GLN A 1 212 ? 16.130 -2.679 -25.701 1.00 94.25 212 GLN A C 1
ATOM 1628 O O . GLN A 1 212 ? 16.824 -1.928 -25.017 1.00 94.25 212 GLN A O 1
ATOM 1633 N N . LEU A 1 213 ? 15.734 -3.877 -25.282 1.00 94.19 213 LEU A N 1
ATOM 1634 C CA . LEU A 1 213 ? 16.208 -4.533 -24.067 1.00 94.19 213 LEU A CA 1
ATOM 1635 C C . LEU A 1 213 ? 17.185 -5.627 -24.485 1.00 94.19 213 LEU A C 1
ATOM 1637 O O . LEU A 1 213 ? 16.777 -6.558 -25.171 1.00 94.19 213 LEU A O 1
ATOM 1641 N N . ILE A 1 214 ? 18.444 -5.528 -24.079 1.00 92.75 214 ILE A N 1
ATOM 1642 C CA . ILE A 1 214 ? 19.467 -6.539 -24.351 1.00 92.75 214 ILE A CA 1
ATOM 1643 C C . ILE A 1 214 ? 19.758 -7.243 -23.038 1.00 92.75 214 ILE A C 1
ATOM 1645 O O . ILE A 1 214 ? 20.256 -6.623 -22.103 1.00 92.75 214 ILE A O 1
ATOM 1649 N N . ILE A 1 215 ? 19.427 -8.524 -22.951 1.00 92.19 215 ILE A N 1
ATOM 1650 C CA . ILE A 1 215 ? 19.583 -9.322 -21.735 1.00 92.19 215 ILE A CA 1
ATOM 1651 C C . ILE A 1 215 ? 20.595 -10.410 -22.025 1.00 92.19 215 ILE A C 1
ATOM 1653 O O . ILE A 1 215 ? 20.397 -11.186 -22.955 1.00 92.19 215 ILE A O 1
ATOM 1657 N N . TYR A 1 216 ? 21.662 -10.498 -21.237 1.00 89.62 216 TYR A N 1
ATOM 1658 C CA . TYR A 1 216 ? 22.742 -11.462 -21.472 1.00 89.62 216 TYR A CA 1
ATOM 1659 C C . TYR A 1 216 ? 22.404 -12.855 -20.918 1.00 89.62 216 TYR A C 1
ATOM 1661 O O . TYR A 1 216 ? 23.176 -13.476 -20.192 1.00 89.62 216 TYR A O 1
ATOM 1669 N N . GLU A 1 217 ? 21.197 -13.320 -21.231 1.00 87.00 217 GLU A N 1
ATOM 1670 C CA . GLU A 1 217 ? 20.704 -14.661 -20.957 1.00 87.00 217 GLU A CA 1
ATOM 1671 C C . GLU A 1 217 ? 19.898 -15.168 -22.164 1.00 87.00 217 GLU A C 1
ATOM 1673 O O . GLU A 1 217 ? 19.269 -14.378 -22.880 1.00 87.00 217 GLU A O 1
ATOM 1678 N N . PRO A 1 218 ? 19.858 -16.493 -22.394 1.00 85.50 218 PRO A N 1
ATOM 1679 C CA . PRO A 1 218 ? 19.010 -17.067 -23.427 1.00 85.50 218 PRO A CA 1
ATOM 1680 C C . PRO A 1 218 ? 17.527 -16.937 -23.057 1.00 85.50 218 PRO A C 1
ATOM 1682 O O . PRO A 1 218 ? 17.140 -17.137 -21.903 1.00 85.50 218 PRO A O 1
ATOM 1685 N N . GLY A 1 219 ? 16.681 -16.722 -24.064 1.00 78.69 219 GLY A N 1
ATOM 1686 C CA . GLY A 1 219 ? 15.239 -16.507 -23.907 1.00 78.69 219 GLY A CA 1
ATOM 1687 C C . GLY A 1 219 ? 14.506 -17.540 -23.057 1.00 78.69 219 GLY A C 1
ATOM 1688 O O . GLY A 1 219 ? 13.620 -17.196 -22.277 1.00 78.69 219 GLY A O 1
ATOM 1689 N N . ALA A 1 220 ? 14.922 -18.805 -23.151 1.00 78.75 220 ALA A N 1
ATOM 1690 C CA . ALA A 1 220 ? 14.353 -19.913 -22.385 1.00 78.75 220 ALA A CA 1
ATOM 1691 C C . ALA A 1 220 ? 14.457 -19.728 -20.859 1.00 78.75 220 ALA A C 1
ATOM 1693 O O . ALA A 1 220 ? 13.695 -20.342 -20.115 1.00 78.75 220 ALA A O 1
ATOM 1694 N N . ARG A 1 221 ? 15.384 -18.891 -20.377 1.00 81.62 221 ARG A N 1
ATOM 1695 C CA . ARG A 1 221 ? 15.578 -18.607 -18.947 1.00 81.62 221 ARG A CA 1
ATOM 1696 C C . ARG A 1 221 ? 14.838 -17.366 -18.461 1.00 81.62 221 ARG A C 1
ATOM 1698 O O . ARG A 1 221 ? 14.843 -17.110 -17.263 1.00 81.62 221 ARG A O 1
ATOM 1705 N N . LEU A 1 222 ? 14.194 -16.611 -19.350 1.00 84.31 222 LEU A N 1
ATOM 1706 C CA . LEU A 1 222 ? 13.591 -15.329 -18.987 1.00 84.31 222 LEU A CA 1
ATOM 1707 C C . LEU A 1 222 ? 12.217 -15.472 -18.332 1.00 84.31 222 LEU A C 1
ATOM 1709 O O . LEU A 1 222 ? 11.860 -14.639 -17.513 1.00 84.31 222 LEU A O 1
ATOM 1713 N N . SER A 1 223 ? 11.447 -16.517 -18.642 1.00 83.81 223 SER A N 1
ATOM 1714 C CA . SER A 1 223 ? 10.087 -16.670 -18.100 1.00 83.81 223 SER A CA 1
ATOM 1715 C C . SER A 1 223 ? 10.074 -16.734 -16.567 1.00 83.81 223 SER A C 1
ATOM 1717 O O . SER A 1 223 ? 10.893 -17.423 -15.961 1.00 83.81 223 SER A O 1
ATOM 1719 N N . ALA A 1 224 ? 9.116 -16.041 -15.945 1.00 78.00 224 ALA A N 1
ATOM 1720 C CA . ALA A 1 224 ? 8.960 -15.923 -14.493 1.00 78.00 224 ALA A CA 1
ATOM 1721 C C . ALA A 1 224 ? 10.212 -15.402 -13.752 1.00 78.00 224 ALA A C 1
ATOM 1723 O O . ALA A 1 224 ? 10.437 -15.742 -12.586 1.00 78.00 224 ALA A O 1
ATOM 1724 N N . ARG A 1 225 ? 11.039 -14.579 -14.412 1.00 81.62 225 ARG A N 1
ATOM 1725 C CA . ARG A 1 225 ? 12.241 -13.975 -13.822 1.00 81.62 225 ARG A CA 1
ATOM 1726 C C . ARG A 1 225 ? 12.198 -12.458 -13.770 1.00 81.62 225 ARG A C 1
ATOM 1728 O O . ARG A 1 225 ? 11.532 -11.794 -14.555 1.00 81.62 225 ARG A O 1
ATOM 1735 N N . ARG A 1 226 ? 13.000 -11.919 -12.853 1.00 84.62 226 ARG A N 1
ATOM 1736 C CA . ARG A 1 226 ? 13.338 -10.501 -12.761 1.00 84.62 226 ARG A CA 1
ATOM 1737 C C . ARG A 1 226 ? 14.815 -10.316 -13.088 1.00 84.62 226 ARG A C 1
ATOM 1739 O O . ARG A 1 226 ? 15.665 -10.937 -12.458 1.00 84.62 226 ARG A O 1
ATOM 1746 N N . VAL A 1 227 ? 15.094 -9.444 -14.046 1.00 85.12 227 VAL A N 1
ATOM 1747 C CA . VAL A 1 227 ? 16.432 -9.073 -14.508 1.00 85.12 227 VAL A CA 1
ATOM 1748 C C . VAL A 1 227 ? 16.704 -7.638 -14.066 1.00 85.12 227 VAL A C 1
ATOM 1750 O O . VAL A 1 227 ? 15.924 -6.740 -14.375 1.00 85.12 227 VAL A O 1
ATOM 1753 N N . GLU A 1 228 ? 17.780 -7.413 -13.313 1.00 85.12 228 GLU A N 1
ATOM 1754 C CA . GLU A 1 228 ? 18.175 -6.088 -12.816 1.00 85.12 228 GLU A CA 1
ATOM 1755 C C . GLU A 1 228 ? 19.457 -5.628 -13.510 1.00 85.12 228 GLU A C 1
ATOM 1757 O O . GLU A 1 228 ? 20.533 -6.194 -13.294 1.00 85.12 228 GLU A O 1
ATOM 1762 N N . PHE A 1 229 ? 19.346 -4.611 -14.360 1.00 84.44 229 PHE A N 1
ATOM 1763 C CA . PHE A 1 229 ? 20.484 -4.075 -15.095 1.00 84.44 229 PHE A CA 1
ATOM 1764 C C . PHE A 1 229 ? 21.477 -3.427 -14.121 1.00 84.44 229 PHE A C 1
ATOM 1766 O O . PHE A 1 229 ? 21.089 -2.717 -13.192 1.00 84.44 229 PHE A O 1
ATOM 1773 N N . GLY A 1 230 ? 22.770 -3.698 -14.327 1.00 67.50 230 GLY A N 1
ATOM 1774 C CA . GLY A 1 230 ? 23.865 -3.075 -13.577 1.00 67.50 230 GLY A CA 1
ATOM 1775 C C . GLY A 1 230 ? 24.290 -3.746 -12.261 1.00 67.50 230 GLY A C 1
ATOM 1776 O O . GLY A 1 230 ? 25.281 -3.308 -11.682 1.00 67.50 230 GLY A O 1
ATOM 1777 N N . ARG A 1 231 ? 23.620 -4.807 -11.786 1.00 54.97 231 ARG A N 1
ATOM 1778 C CA . ARG A 1 231 ? 24.111 -5.626 -10.656 1.00 54.97 231 ARG A CA 1
ATOM 1779 C C . ARG A 1 231 ? 24.888 -6.833 -11.201 1.00 54.97 231 ARG A C 1
ATOM 1781 O O . ARG A 1 231 ? 24.360 -7.563 -12.031 1.00 54.97 231 ARG A O 1
ATOM 1788 N N . VAL A 1 232 ? 26.101 -7.041 -10.677 1.00 48.84 232 VAL A N 1
ATOM 1789 C CA . VAL A 1 232 ? 27.136 -8.042 -11.043 1.00 48.84 232 VAL A CA 1
ATOM 1790 C C . VAL A 1 232 ? 28.108 -7.544 -12.126 1.00 48.84 232 VAL A C 1
ATOM 1792 O O . VAL A 1 232 ? 27.683 -6.902 -13.079 1.00 48.84 232 VAL A O 1
ATOM 1795 N N . GLU A 1 233 ? 29.405 -7.832 -11.944 1.00 46.75 233 GLU A N 1
ATOM 1796 C CA . GLU A 1 233 ? 30.623 -7.433 -12.697 1.00 46.75 233 GLU A CA 1
ATOM 1797 C C . GLU A 1 233 ? 30.628 -7.669 -14.233 1.00 46.75 233 GLU A C 1
ATOM 1799 O O . GLU A 1 233 ? 31.677 -7.653 -14.867 1.00 46.75 233 GLU A O 1
ATOM 1804 N N . GLY A 1 234 ? 29.464 -7.825 -14.863 1.00 50.41 234 GLY A N 1
ATOM 1805 C CA . GLY A 1 234 ? 29.260 -7.842 -16.316 1.00 50.41 234 GLY A CA 1
ATOM 1806 C C . GLY A 1 234 ? 27.896 -7.306 -16.783 1.00 50.41 234 GLY A C 1
ATOM 1807 O O . GLY A 1 234 ? 27.643 -7.286 -17.982 1.00 50.41 234 GLY A O 1
ATOM 1808 N N . GLY A 1 235 ? 27.028 -6.845 -15.867 1.00 58.97 235 GLY A N 1
ATOM 1809 C CA . GLY A 1 235 ? 25.641 -6.448 -16.134 1.00 58.97 235 GLY A CA 1
ATOM 1810 C C . GLY A 1 235 ? 24.755 -7.629 -16.554 1.00 58.97 235 GLY A C 1
ATOM 1811 O O . GLY A 1 235 ? 25.144 -8.453 -17.365 1.00 58.97 235 GLY A O 1
ATOM 1812 N N . SER A 1 236 ? 23.529 -7.733 -16.039 1.00 77.56 236 SER A N 1
ATOM 1813 C CA . SER A 1 236 ? 22.554 -8.722 -16.545 1.00 77.56 236 SER A CA 1
ATOM 1814 C C . SER A 1 236 ? 21.933 -8.316 -17.899 1.00 77.56 236 SER A C 1
ATOM 1816 O O . SER A 1 236 ? 21.193 -9.081 -18.517 1.00 77.56 236 SER A O 1
ATOM 1818 N N . GLY A 1 237 ? 22.245 -7.104 -18.367 1.00 85.50 237 GLY A N 1
ATOM 1819 C CA . GLY A 1 237 ? 21.765 -6.534 -19.615 1.00 85.50 237 GLY A CA 1
ATOM 1820 C C . GLY A 1 237 ? 21.943 -5.017 -19.683 1.00 85.50 237 GLY A C 1
ATOM 1821 O O . GLY A 1 237 ? 22.378 -4.379 -18.716 1.00 85.50 237 GLY A O 1
ATOM 1822 N N . ILE A 1 238 ? 21.587 -4.444 -20.830 1.00 90.50 238 ILE A N 1
ATOM 1823 C CA . ILE A 1 238 ? 21.517 -3.002 -21.096 1.00 90.50 238 ILE A CA 1
ATOM 1824 C C . ILE A 1 238 ? 20.225 -2.671 -21.849 1.00 90.50 238 ILE A C 1
ATOM 1826 O O . ILE A 1 238 ? 19.594 -3.539 -22.449 1.00 90.50 238 ILE A O 1
ATOM 1830 N N . ALA A 1 239 ? 19.833 -1.402 -21.845 1.00 92.81 239 ALA A N 1
ATOM 1831 C CA . ALA A 1 239 ? 18.706 -0.912 -22.626 1.00 92.81 239 ALA A CA 1
ATOM 1832 C C . ALA A 1 239 ? 19.082 0.302 -23.470 1.00 92.81 239 ALA A C 1
ATOM 1834 O O . ALA A 1 239 ? 19.840 1.163 -23.024 1.00 92.81 239 ALA A O 1
ATOM 1835 N N . LEU A 1 240 ? 18.497 0.398 -24.663 1.00 92.94 240 LEU A N 1
ATOM 1836 C CA . LEU A 1 240 ? 18.646 1.530 -25.571 1.00 92.94 240 LEU A CA 1
ATOM 1837 C C . LEU A 1 240 ? 17.279 2.136 -25.874 1.00 92.94 240 LEU A C 1
ATOM 1839 O O . LEU A 1 240 ? 16.339 1.412 -26.186 1.00 92.94 240 LEU A O 1
ATOM 1843 N N . ARG A 1 241 ? 17.174 3.464 -25.822 1.00 92.44 241 ARG A N 1
ATOM 1844 C CA . ARG A 1 241 ? 15.991 4.240 -26.211 1.00 92.44 241 ARG A CA 1
ATOM 1845 C C . ARG A 1 241 ? 16.343 5.101 -27.415 1.00 92.44 241 ARG A C 1
ATOM 1847 O O . ARG A 1 241 ? 17.050 6.094 -27.256 1.00 92.44 241 ARG A O 1
ATOM 1854 N N . CYS A 1 242 ? 15.823 4.742 -28.582 1.00 90.56 242 CYS A N 1
ATOM 1855 C CA . CYS A 1 242 ? 16.066 5.445 -29.839 1.00 90.56 242 CYS A CA 1
ATOM 1856 C C . CYS A 1 242 ? 14.869 6.323 -30.211 1.00 90.56 242 CYS A C 1
ATOM 1858 O O . CYS A 1 242 ? 13.725 5.866 -30.177 1.00 90.56 242 CYS A O 1
ATOM 1860 N N . GLN A 1 243 ? 15.130 7.587 -30.543 1.00 87.88 243 GLN A N 1
ATOM 1861 C CA . GLN A 1 243 ? 14.116 8.592 -30.881 1.00 87.88 243 GLN A CA 1
ATOM 1862 C C . GLN A 1 243 ? 14.097 8.908 -32.389 1.00 87.88 243 GLN A C 1
ATOM 1864 O O . GLN A 1 243 ? 15.089 8.660 -33.087 1.00 87.88 243 GLN A O 1
ATOM 1869 N N . PRO A 1 244 ? 12.989 9.468 -32.917 1.00 82.62 244 PRO A N 1
ATOM 1870 C CA . PRO A 1 244 ? 12.961 10.036 -34.264 1.00 82.62 244 PRO A CA 1
ATOM 1871 C C . PRO A 1 244 ? 14.074 11.083 -34.412 1.00 82.62 244 PRO A C 1
ATOM 1873 O O . PRO A 1 244 ? 14.147 12.017 -33.621 1.00 82.62 244 PRO A O 1
ATOM 1876 N N . GLY A 1 245 ? 14.964 10.903 -35.391 1.00 76.12 245 GLY A N 1
ATOM 1877 C CA . GLY A 1 245 ? 16.170 11.730 -35.559 1.00 76.12 245 GLY A CA 1
ATOM 1878 C C . GLY A 1 245 ? 17.495 10.989 -35.341 1.00 76.12 245 GLY A C 1
ATOM 1879 O O . GLY A 1 245 ? 18.544 11.540 -35.651 1.00 76.12 245 GLY A O 1
ATOM 1880 N N . GLY A 1 246 ? 17.459 9.730 -34.886 1.00 74.19 246 GLY A N 1
ATOM 1881 C CA . GLY A 1 246 ? 18.630 8.838 -34.854 1.00 74.19 246 GLY A CA 1
ATOM 1882 C C . GLY A 1 246 ? 19.447 8.872 -33.560 1.00 74.19 246 GLY A C 1
ATOM 1883 O O . GLY A 1 246 ? 20.402 8.112 -33.425 1.00 74.19 246 GLY A O 1
ATOM 1884 N N . GLU A 1 247 ? 19.064 9.698 -32.586 1.00 84.75 247 GLU A N 1
ATOM 1885 C CA . GLU A 1 247 ? 19.688 9.697 -31.264 1.00 84.75 247 GLU A CA 1
ATOM 1886 C C . GLU A 1 247 ? 19.188 8.511 -30.427 1.00 84.75 247 GLU A C 1
ATOM 1888 O O . GLU A 1 247 ? 17.987 8.357 -30.174 1.00 84.75 247 GLU A O 1
ATOM 1893 N N . CYS A 1 248 ? 20.124 7.674 -29.977 1.00 90.25 248 CYS A N 1
ATOM 1894 C CA . CYS A 1 248 ? 19.865 6.551 -29.083 1.00 90.25 248 CYS A CA 1
ATOM 1895 C C . CYS A 1 248 ? 20.567 6.776 -27.742 1.00 90.25 248 CYS A C 1
ATOM 1897 O O . CYS A 1 248 ? 21.790 6.884 -27.677 1.00 90.25 248 CYS A O 1
ATOM 1899 N N . ALA A 1 249 ? 19.791 6.818 -26.661 1.00 90.69 249 ALA A N 1
ATOM 1900 C CA . ALA A 1 249 ? 20.313 6.879 -25.301 1.00 90.69 249 ALA A CA 1
ATOM 1901 C C . ALA A 1 249 ? 20.435 5.466 -24.720 1.00 90.69 249 ALA A C 1
ATOM 1903 O O . ALA A 1 249 ? 19.494 4.683 -24.825 1.00 90.69 249 ALA A O 1
ATOM 1904 N N . THR A 1 250 ? 21.546 5.162 -24.051 1.00 91.25 250 THR A N 1
ATOM 1905 C CA . THR A 1 250 ? 21.781 3.857 -23.409 1.00 91.25 250 THR A CA 1
ATOM 1906 C C . THR A 1 250 ? 21.649 3.963 -21.893 1.00 91.25 250 THR A C 1
ATOM 1908 O O . THR A 1 250 ? 22.029 4.969 -21.293 1.00 91.25 250 THR A O 1
ATOM 1911 N N . THR A 1 251 ? 21.136 2.916 -21.252 1.00 88.62 251 THR A N 1
ATOM 1912 C CA . THR A 1 251 ? 21.146 2.765 -19.797 1.00 88.62 251 THR A CA 1
ATOM 1913 C C . THR A 1 251 ? 21.495 1.345 -19.376 1.00 88.62 251 THR A C 1
ATOM 1915 O O . THR A 1 251 ? 21.126 0.368 -20.023 1.00 88.62 251 THR A O 1
ATOM 1918 N N . ASN A 1 252 ? 22.182 1.237 -18.245 1.00 88.25 252 ASN A N 1
ATOM 1919 C CA . ASN A 1 252 ? 22.398 -0.004 -17.508 1.00 88.25 252 ASN A CA 1
ATOM 1920 C C . ASN A 1 252 ? 21.688 0.025 -16.146 1.00 88.25 252 ASN A C 1
ATOM 1922 O O . ASN A 1 252 ? 22.062 -0.722 -15.249 1.00 88.25 252 ASN A O 1
ATOM 1926 N N . ARG A 1 253 ? 20.703 0.915 -15.963 1.00 85.12 253 ARG A N 1
ATOM 1927 C CA . ARG A 1 253 ? 19.939 1.060 -14.720 1.00 85.12 253 ARG A CA 1
ATOM 1928 C C . ARG A 1 253 ? 18.468 0.794 -14.976 1.00 85.12 253 ARG A C 1
ATOM 1930 O O . ARG A 1 253 ? 17.821 1.514 -15.739 1.00 85.12 253 ARG A O 1
ATOM 1937 N N . GLY A 1 254 ? 17.938 -0.214 -14.299 1.00 85.06 254 GLY A N 1
ATOM 1938 C CA . GLY A 1 254 ? 16.534 -0.573 -14.399 1.00 85.06 254 GLY A CA 1
ATOM 1939 C C . GLY A 1 254 ? 16.278 -2.049 -14.149 1.00 85.06 254 GLY A C 1
ATOM 1940 O O . GLY A 1 254 ? 17.191 -2.820 -13.867 1.00 85.06 254 GLY A O 1
ATOM 1941 N N . THR A 1 255 ? 15.016 -2.434 -14.263 1.00 87.81 255 THR A N 1
ATOM 1942 C CA . THR A 1 255 ? 14.545 -3.801 -14.066 1.00 87.81 255 THR A CA 1
ATOM 1943 C C . THR A 1 255 ? 13.605 -4.210 -15.187 1.00 87.81 255 THR A C 1
ATOM 1945 O O . THR A 1 255 ? 12.749 -3.425 -15.599 1.00 87.81 255 THR A O 1
ATOM 1948 N N . VAL A 1 256 ? 13.721 -5.458 -15.626 1.00 89.12 256 VAL A N 1
ATOM 1949 C CA . VAL A 1 256 ? 12.774 -6.117 -16.528 1.00 89.12 256 VAL A CA 1
ATOM 1950 C C . VAL A 1 256 ? 12.206 -7.330 -15.800 1.00 89.12 256 VAL A C 1
ATOM 1952 O O . VAL A 1 256 ? 12.954 -8.180 -15.324 1.00 89.12 256 VAL A O 1
ATOM 1955 N N . GLU A 1 257 ? 10.887 -7.400 -15.674 1.00 88.19 257 GLU A N 1
ATOM 1956 C CA . GLU A 1 257 ? 10.174 -8.506 -15.035 1.00 88.19 257 GLU A CA 1
ATOM 1957 C C . GLU A 1 257 ? 9.365 -9.263 -16.080 1.00 88.19 257 GLU A C 1
ATOM 1959 O O . GLU A 1 257 ? 8.531 -8.682 -16.769 1.00 88.19 257 GLU A O 1
ATOM 1964 N N . PHE A 1 258 ? 9.595 -10.563 -16.180 1.00 87.44 258 PHE A N 1
ATOM 1965 C CA . PHE A 1 258 ? 8.912 -11.453 -17.104 1.00 87.44 258 PHE A CA 1
ATOM 1966 C C . PHE A 1 258 ? 7.800 -12.215 -16.391 1.00 87.44 258 PHE A C 1
ATOM 1968 O O . PHE A 1 258 ? 7.979 -12.748 -15.294 1.00 87.44 258 PHE A O 1
ATOM 1975 N N . GLY A 1 259 ? 6.648 -12.290 -17.048 1.00 81.00 259 GLY A N 1
ATOM 1976 C CA . GLY A 1 259 ? 5.501 -13.070 -16.611 1.00 81.00 259 GLY A CA 1
ATOM 1977 C C . GLY A 1 259 ? 5.708 -14.578 -16.764 1.00 81.00 259 GLY A C 1
ATOM 1978 O O . GLY A 1 259 ? 6.763 -15.056 -17.185 1.00 81.00 259 GLY A O 1
ATOM 1979 N N . ALA A 1 260 ? 4.669 -15.335 -16.411 1.00 79.00 260 ALA A N 1
ATOM 1980 C CA . ALA A 1 260 ? 4.641 -16.782 -16.598 1.00 79.00 260 ALA A CA 1
ATOM 1981 C C . ALA A 1 260 ? 4.784 -17.166 -18.090 1.00 79.00 260 ALA A C 1
ATOM 1983 O O . ALA A 1 260 ? 4.387 -16.374 -18.956 1.00 79.00 260 ALA A O 1
ATOM 1984 N N . PRO A 1 261 ? 5.303 -18.372 -18.397 1.00 78.62 261 PRO A N 1
ATOM 1985 C CA . PRO A 1 261 ? 5.380 -18.875 -19.768 1.00 78.62 261 PRO A CA 1
ATOM 1986 C C . PRO A 1 261 ? 4.019 -18.801 -20.469 1.00 78.62 261 PRO A C 1
ATOM 1988 O O . PRO A 1 261 ? 3.002 -19.162 -19.877 1.00 78.62 261 PRO A O 1
ATOM 1991 N N . GLN A 1 262 ? 4.001 -18.328 -21.714 1.00 82.88 262 GLN A N 1
ATOM 1992 C CA . GLN A 1 262 ? 2.788 -18.266 -22.531 1.00 82.88 262 GLN A CA 1
ATOM 1993 C C . GLN A 1 262 ? 2.663 -19.506 -23.419 1.00 82.88 262 GLN A C 1
ATOM 1995 O O . GLN A 1 262 ? 3.670 -20.046 -23.876 1.00 82.88 262 GLN A O 1
ATOM 2000 N N . GLU A 1 263 ? 1.429 -19.933 -23.700 1.00 80.25 263 GLU A N 1
ATOM 2001 C CA . GLU A 1 263 ? 1.158 -21.082 -24.582 1.00 80.25 263 GLU A CA 1
ATOM 2002 C C . GLU A 1 263 ? 1.665 -20.856 -26.016 1.00 80.25 263 GLU A C 1
ATOM 2004 O O . GLU A 1 263 ? 2.115 -21.792 -26.669 1.00 80.25 263 GLU A O 1
ATOM 2009 N N . ASP A 1 264 ? 1.649 -19.606 -26.489 1.00 82.81 264 ASP A N 1
ATOM 2010 C CA . ASP A 1 264 ? 2.158 -19.202 -27.806 1.00 82.81 264 ASP A CA 1
ATOM 2011 C C . ASP A 1 264 ? 3.684 -18.969 -27.829 1.00 82.81 264 ASP A C 1
ATOM 2013 O O . ASP A 1 264 ? 4.237 -18.536 -28.841 1.00 82.81 264 ASP A O 1
ATOM 2017 N N . GLY A 1 265 ? 4.369 -19.218 -26.708 1.00 83.81 265 GLY A N 1
ATOM 2018 C CA . GLY A 1 265 ? 5.801 -18.977 -26.534 1.00 83.81 265 GLY A CA 1
ATOM 2019 C C . GLY A 1 265 ? 6.194 -17.500 -26.438 1.00 83.81 265 GLY A C 1
ATOM 2020 O O . GLY A 1 265 ? 7.383 -17.206 -26.308 1.00 83.81 265 GLY A O 1
ATOM 2021 N N . SER A 1 266 ? 5.244 -16.561 -26.494 1.00 88.31 266 SER A N 1
ATOM 2022 C CA . SER A 1 266 ? 5.536 -15.130 -26.392 1.00 88.31 266 SER A CA 1
ATOM 2023 C C . SER A 1 266 ? 6.045 -14.740 -25.002 1.00 88.31 266 SER A C 1
ATOM 2025 O O . SER A 1 266 ? 5.753 -15.374 -23.986 1.00 88.31 266 SER A O 1
ATOM 2027 N N . LEU A 1 267 ? 6.830 -13.666 -24.954 1.00 89.50 267 LEU A N 1
ATOM 2028 C CA . LEU A 1 267 ? 7.298 -13.064 -23.715 1.00 89.50 267 LEU A CA 1
ATOM 2029 C C . LEU A 1 267 ? 6.334 -11.951 -23.311 1.00 89.50 267 LEU A C 1
ATOM 2031 O O . LEU A 1 267 ? 6.180 -10.961 -24.024 1.00 89.50 267 LEU A O 1
ATOM 2035 N N . LEU A 1 268 ? 5.714 -12.097 -22.145 1.00 89.00 268 LEU A N 1
ATOM 2036 C CA . LEU A 1 268 ? 5.010 -11.010 -21.473 1.00 89.00 268 LEU A CA 1
ATOM 2037 C C . LEU A 1 268 ? 5.874 -10.486 -20.342 1.00 89.00 268 LEU A C 1
ATOM 2039 O O . LEU A 1 268 ? 6.516 -11.263 -19.636 1.00 89.00 268 LEU A O 1
ATOM 2043 N N . GLY A 1 269 ? 5.859 -9.179 -20.132 1.00 88.25 269 GLY A N 1
ATOM 2044 C CA . GLY A 1 269 ? 6.602 -8.605 -19.029 1.00 88.25 269 GLY A CA 1
ATOM 2045 C C . GLY A 1 269 ? 6.336 -7.133 -18.810 1.00 88.25 269 GLY A C 1
ATOM 2046 O O . GLY A 1 269 ? 5.507 -6.507 -19.471 1.00 88.25 269 GLY A O 1
ATOM 2047 N N . SER A 1 270 ? 7.068 -6.581 -17.857 1.00 88.06 270 SER A N 1
ATOM 2048 C CA . SER A 1 270 ? 7.143 -5.156 -17.593 1.00 88.06 270 SER A CA 1
ATOM 2049 C C . SER A 1 270 ? 8.594 -4.714 -17.535 1.00 88.06 270 SER A C 1
ATOM 2051 O O . SER A 1 270 ? 9.486 -5.493 -17.207 1.00 88.06 270 SER A O 1
ATOM 2053 N N . TYR A 1 271 ? 8.839 -3.461 -17.882 1.00 88.44 271 TYR A N 1
ATOM 2054 C CA . TYR A 1 271 ? 10.154 -2.854 -17.787 1.00 88.44 271 TYR A CA 1
ATOM 2055 C C . TYR A 1 271 ? 10.054 -1.544 -17.018 1.00 88.44 271 TYR A C 1
ATOM 2057 O O . TYR A 1 271 ? 9.058 -0.820 -17.100 1.00 88.44 271 TYR A O 1
ATOM 2065 N N . ARG A 1 272 ? 11.119 -1.222 -16.292 1.00 87.25 272 ARG A N 1
ATOM 2066 C CA . ARG A 1 272 ? 11.372 0.099 -15.729 1.00 87.25 272 ARG A CA 1
ATOM 2067 C C . ARG A 1 272 ? 12.839 0.430 -15.912 1.00 87.25 272 ARG A C 1
ATOM 2069 O O . ARG A 1 272 ? 13.695 -0.246 -15.359 1.00 87.25 272 ARG A O 1
ATOM 2076 N N . LEU A 1 273 ? 13.122 1.489 -16.650 1.00 88.00 273 LEU A N 1
ATOM 2077 C CA . LEU A 1 273 ? 14.468 1.860 -17.066 1.00 88.00 273 LEU A CA 1
ATOM 2078 C C . LEU A 1 273 ? 14.706 3.336 -16.790 1.00 88.00 273 LEU A C 1
ATOM 2080 O O . LEU A 1 273 ? 13.816 4.153 -17.018 1.00 88.00 273 LEU A O 1
ATOM 2084 N N . THR A 1 274 ? 15.903 3.689 -16.336 1.00 86.62 274 THR A N 1
ATOM 2085 C CA . THR A 1 274 ? 16.257 5.077 -16.014 1.00 86.62 274 THR A CA 1
ATOM 2086 C C . THR A 1 274 ? 17.321 5.585 -16.982 1.00 86.62 274 THR A C 1
ATOM 2088 O O . THR A 1 274 ? 18.464 5.146 -16.923 1.00 86.62 274 THR A O 1
ATOM 2091 N N . PHE A 1 275 ? 16.972 6.535 -17.847 1.00 84.31 275 PHE A N 1
ATOM 2092 C CA . PHE A 1 275 ? 17.864 7.193 -18.807 1.00 84.31 275 PHE A CA 1
ATOM 2093 C C . PHE A 1 275 ? 18.143 8.627 -18.353 1.00 84.31 275 PHE A C 1
ATOM 2095 O O . PHE A 1 275 ? 17.220 9.428 -18.321 1.00 84.31 275 PHE A O 1
ATOM 2102 N N . SER A 1 276 ? 19.389 8.967 -18.007 1.00 79.81 276 SER A N 1
ATOM 2103 C CA . SER A 1 276 ? 19.841 10.349 -17.730 1.00 79.81 276 SER A CA 1
ATOM 2104 C C . SER A 1 276 ? 18.867 11.240 -16.924 1.00 79.81 276 SER A C 1
ATOM 2106 O O . SER A 1 276 ? 18.717 12.419 -17.222 1.00 79.81 276 SER A O 1
ATOM 2108 N N . GLY A 1 277 ? 18.210 10.678 -15.898 1.00 70.88 277 GLY A N 1
ATOM 2109 C CA . GLY A 1 277 ? 17.244 11.376 -15.031 1.00 70.88 277 GLY A CA 1
ATOM 2110 C C . GLY A 1 277 ? 15.767 11.058 -15.306 1.00 70.88 277 GLY A C 1
ATOM 2111 O O . GLY A 1 277 ? 14.949 11.166 -14.394 1.00 70.88 277 GLY A O 1
ATOM 2112 N N . ASP A 1 278 ? 15.437 10.562 -16.498 1.00 76.62 278 ASP A N 1
ATOM 2113 C CA . ASP A 1 278 ? 14.087 10.160 -16.889 1.00 76.62 278 ASP A CA 1
ATOM 2114 C C . ASP A 1 278 ? 13.866 8.667 -16.664 1.00 76.62 278 ASP A C 1
ATOM 2116 O O . ASP A 1 278 ? 14.643 7.827 -17.116 1.00 76.62 278 ASP A O 1
ATOM 2120 N N . THR A 1 279 ? 12.766 8.306 -16.007 1.00 82.06 279 THR A N 1
ATOM 2121 C CA . THR A 1 279 ? 12.369 6.899 -15.861 1.00 82.06 279 THR A CA 1
ATOM 2122 C C . THR A 1 279 ? 11.257 6.565 -16.845 1.00 82.06 279 THR A C 1
ATOM 2124 O O . THR A 1 279 ? 10.193 7.178 -16.810 1.00 82.06 279 THR A O 1
ATOM 2127 N N . VAL A 1 280 ? 11.490 5.569 -17.698 1.00 82.81 280 VAL A N 1
ATOM 2128 C CA . VAL A 1 280 ? 10.501 5.014 -18.626 1.00 82.81 280 VAL A CA 1
ATOM 2129 C C . VAL A 1 280 ? 10.056 3.658 -18.095 1.00 82.81 280 VAL A C 1
ATOM 2131 O O . VAL A 1 280 ? 10.890 2.812 -17.775 1.00 82.81 280 VAL A O 1
ATOM 2134 N N . ALA A 1 281 ? 8.748 3.446 -18.002 1.00 83.81 281 ALA A N 1
ATOM 2135 C CA . ALA A 1 281 ? 8.176 2.176 -17.582 1.00 83.81 281 ALA A CA 1
ATOM 2136 C C . ALA A 1 281 ? 7.008 1.785 -18.487 1.00 83.81 281 ALA A C 1
ATOM 2138 O O . ALA A 1 281 ? 6.296 2.654 -18.993 1.00 83.81 281 ALA A O 1
ATOM 2139 N N . GLY A 1 282 ? 6.818 0.487 -18.682 1.00 81.75 282 GLY A N 1
ATOM 2140 C CA . GLY A 1 282 ? 5.787 -0.069 -19.553 1.00 81.75 282 GLY A CA 1
ATOM 2141 C C . GLY A 1 282 ? 5.557 -1.545 -19.271 1.00 81.75 282 GLY A C 1
ATOM 2142 O O . GLY A 1 282 ? 6.375 -2.200 -18.625 1.00 81.75 282 GLY A O 1
ATOM 2143 N N . THR A 1 283 ? 4.447 -2.078 -19.770 1.00 85.56 283 THR A N 1
ATOM 2144 C CA . THR A 1 283 ? 4.326 -3.510 -20.056 1.00 85.56 283 THR A CA 1
ATOM 2145 C C . THR A 1 283 ? 4.548 -3.771 -21.524 1.00 85.56 283 THR A C 1
ATOM 2147 O O . THR A 1 283 ? 4.340 -2.890 -22.358 1.00 85.56 283 THR A O 1
ATOM 2150 N N . PHE A 1 284 ? 4.975 -4.990 -21.823 1.00 89.06 284 PHE A N 1
ATOM 2151 C CA . PHE A 1 284 ? 5.196 -5.426 -23.181 1.00 89.06 284 PHE A CA 1
ATOM 2152 C C . PHE A 1 284 ? 4.690 -6.840 -23.428 1.00 89.06 284 PHE A C 1
ATOM 2154 O O . PHE A 1 284 ? 4.633 -7.680 -22.523 1.00 89.06 284 PHE A O 1
ATOM 2161 N N . ARG A 1 285 ? 4.383 -7.090 -24.698 1.00 90.31 285 ARG A N 1
ATOM 2162 C CA . ARG A 1 285 ? 4.255 -8.418 -25.284 1.00 90.31 285 ARG A CA 1
ATOM 2163 C C . ARG A 1 285 ? 5.216 -8.517 -26.449 1.00 90.31 285 ARG A C 1
ATOM 2165 O O . ARG A 1 285 ? 5.122 -7.735 -27.389 1.00 90.31 285 ARG A O 1
ATOM 2172 N N . ALA A 1 286 ? 6.120 -9.485 -26.393 1.00 91.62 286 ALA A N 1
ATOM 2173 C CA . ALA A 1 286 ? 7.084 -9.734 -27.445 1.00 91.62 286 ALA A CA 1
ATOM 2174 C C . ALA A 1 286 ? 6.917 -11.137 -28.026 1.00 91.62 286 ALA A C 1
ATOM 2176 O O . ALA A 1 286 ? 7.006 -12.135 -27.311 1.00 91.62 286 ALA A O 1
ATOM 2177 N N . ARG A 1 287 ? 6.693 -11.218 -29.338 1.00 91.81 287 ARG A N 1
ATOM 2178 C CA . ARG A 1 287 ? 6.711 -12.494 -30.069 1.00 91.81 287 ARG A CA 1
ATOM 2179 C C . ARG A 1 287 ? 8.138 -12.859 -30.461 1.00 91.81 287 ARG A C 1
ATOM 2181 O O . ARG A 1 287 ? 8.950 -11.972 -30.706 1.00 91.81 287 ARG A O 1
ATOM 2188 N N . TRP A 1 288 ? 8.439 -14.145 -30.581 1.00 90.00 288 TRP A N 1
ATOM 2189 C CA . TRP A 1 288 ? 9.731 -14.573 -31.113 1.00 90.00 288 TRP A CA 1
ATOM 2190 C C . TRP A 1 288 ? 9.821 -14.328 -32.620 1.00 90.00 288 TRP A C 1
ATOM 2192 O O . TRP A 1 288 ? 8.882 -14.606 -33.369 1.00 90.00 288 TRP A O 1
ATOM 2202 N N . SER A 1 289 ? 10.960 -13.806 -33.064 1.00 87.06 289 SER A N 1
ATOM 2203 C CA . SER A 1 289 ? 11.332 -13.810 -34.477 1.00 87.06 289 SER A CA 1
ATOM 2204 C C . SER A 1 289 ? 11.897 -15.168 -34.871 1.00 87.06 289 SER A C 1
ATOM 2206 O O . SER A 1 289 ? 12.571 -15.825 -34.081 1.00 87.06 289 SER A O 1
ATOM 2208 N N . SER A 1 290 ? 11.702 -15.547 -36.131 1.00 78.25 290 SER A N 1
ATOM 2209 C CA . SER A 1 290 ? 12.381 -16.690 -36.746 1.00 78.25 290 SER A CA 1
ATOM 2210 C C . SER A 1 290 ? 13.837 -16.394 -37.126 1.00 78.25 290 SER A C 1
ATOM 2212 O O . SER A 1 290 ? 14.550 -17.299 -37.556 1.00 78.25 290 SER A O 1
ATOM 2214 N N . ARG A 1 291 ? 14.300 -15.142 -36.985 1.00 75.00 291 ARG A N 1
ATOM 2215 C CA . ARG A 1 291 ? 15.707 -14.788 -37.206 1.00 75.00 291 ARG A CA 1
ATOM 2216 C C . ARG A 1 291 ? 16.582 -15.437 -36.134 1.00 75.00 291 ARG A C 1
ATOM 2218 O O . ARG A 1 291 ? 16.465 -15.113 -34.955 1.00 75.00 291 ARG A O 1
ATOM 2225 N N . ALA A 1 292 ? 17.480 -16.315 -36.565 1.00 65.00 292 ALA A N 1
ATOM 2226 C CA . ALA A 1 292 ? 18.562 -16.817 -35.733 1.00 65.00 292 ALA A CA 1
ATOM 2227 C C . ALA A 1 292 ? 19.739 -15.831 -35.771 1.00 65.00 292 ALA A C 1
ATOM 2229 O O . ALA A 1 292 ? 20.146 -15.405 -36.853 1.00 65.00 292 ALA A O 1
ATOM 2230 N N . ALA A 1 293 ? 20.291 -15.490 -34.607 1.00 67.75 293 ALA A N 1
ATOM 2231 C CA . ALA A 1 293 ? 21.620 -14.899 -34.522 1.00 67.75 293 ALA A CA 1
ATOM 2232 C C . ALA A 1 293 ? 22.654 -16.026 -34.429 1.00 67.75 293 ALA A C 1
ATOM 2234 O O . ALA A 1 293 ? 22.470 -16.982 -33.674 1.00 67.75 293 ALA A O 1
ATOM 2235 N N . ILE A 1 294 ? 23.723 -15.918 -35.214 1.00 63.88 294 ILE A N 1
ATOM 2236 C CA . ILE A 1 294 ? 24.899 -16.779 -35.094 1.00 63.88 294 ILE A CA 1
ATOM 2237 C C . ILE A 1 294 ? 25.943 -15.951 -34.351 1.00 63.88 294 ILE A C 1
ATOM 2239 O O . ILE A 1 294 ? 26.435 -14.966 -34.895 1.00 63.88 294 ILE A O 1
ATOM 2243 N N . CYS A 1 295 ? 26.230 -16.329 -33.108 1.00 67.00 295 CYS A N 1
ATOM 2244 C CA . CYS A 1 295 ? 27.327 -15.755 -32.332 1.00 67.00 295 CYS A CA 1
ATOM 2245 C C . CYS A 1 295 ? 28.636 -16.419 -32.761 1.00 67.00 295 CYS A C 1
ATOM 2247 O O . CYS A 1 295 ? 28.661 -17.641 -32.936 1.00 67.00 295 CYS A O 1
ATOM 2249 N N . GLY A 1 296 ? 29.697 -15.639 -32.948 1.00 54.94 296 GLY A N 1
ATOM 2250 C CA . GLY A 1 296 ? 31.005 -16.124 -33.384 1.00 54.94 296 GLY A CA 1
ATOM 2251 C C . GLY A 1 296 ? 32.106 -15.136 -33.073 1.00 54.94 296 GLY A C 1
ATOM 2252 O O . GLY A 1 296 ? 31.772 -13.941 -32.922 1.00 54.94 296 GLY A O 1
#

=== Feature glossary ===
Key to the feature types in this record:

pLDDT. pLDDT is the predicted lDDT-Cα score: AlphaFold's confidence that the local environment of each residue (all inter-atomic distances within 15 Å) is correctly placed. It is a per-residue number between 0 and 100, with higher meaning more reliable.

Radius of gyration, Cα contacts, bounding box. The geometric summary reports three shape descriptors. Rg (radius of gyration) measures how spread out the Cα atoms are about their centre of mass; compact globular proteins have small Rg, elongated or unfolded ones large. Cα contacts (<8 Å, |i−j|>4) count long-range residue pairs in spatial proximity — high for tightly packed folds, near zero for rods or random coil. The bounding-box extents give the protein's footprint along x, y, z in Å.

Backbone torsions (φ/ψ). Backbone dihedral angles. Every residue except chain termini has a φ (preceding-C → N → Cα → C) and a ψ (N → Cα → C → next-N). They are reported in degrees following the IUPAC sign convention. Secondary structure is essentially a statement about which (φ, ψ) basin each residue occupies.

Contact-map, Ramachandran, and PAE plots. Plot images: a contact map (which residues are close in 3D, as an N×N binary image), a Ramachandran scatter (backbone torsion angles, revealing secondary-structure composition at a glance), and — for AlphaFold structures — a PAE heatmap (pairwise prediction confidence).

Predicted aligned error. Predicted Aligned Error (PAE) is an AlphaFold confidence matrix: entry (i, j) is the expected error in the position of residue j, in ångströms, when the prediction is superimposed on the true structure at residue i. Low PAE within a block of residues means that block is internally rigid and well-predicted; high PAE between two blocks means their relative placement is uncertain even if each block individually is confident.

Secondary structure (3-state, P-SEA). Three-state secondary structure (P-SEA) collapses the eight DSSP classes into helix (a), strand (b), and coil (c). P-SEA assigns these from Cα geometry alone — distances and angles — without requiring backbone oxygens, so it works on any Cα trace.

Solvent-accessible surface area. Solvent-accessible surface area (SASA) is the area in Å² traced out by the centre of a 1.4 Å probe sphere (a water molecule) rolled over the protein's van der Waals surface (Shrake–Rupley / Lee–Richards construction). Buried residues have near-zero SASA; fully exposed residues can exceed 200 Å². The total SASA scales roughly with the number of surface residues.

Foldseek 3Di. The Foldseek 3Di string encodes local tertiary geometry as a 20-letter alphabet — one character per residue — derived from the relative positions of nearby Cα atoms. Unlike the amino-acid sequence, 3Di is a direct function of the 3D structure, so two proteins with the same fold have similar 3Di strings even at low sequence identity.

B-factor. For experimental (PDB) structures, the B-factor (temperature factor) quantifies the positional spread of each atom in the crystal — a combination of thermal vibration and static disorder — in units of Å². High B-factors mark flexible loops or poorly resolved regions; low B-factors mark the rigid, well-ordered core.

mmCIF coordinates. The mmCIF block holds the 3D Cartesian coordinates of each backbone atom (N, Cα, C, O) in ångströms. mmCIF is the PDB's canonical archive format — a tagged-loop text representation of the atomic model.

InterPro / GO / CATH / organism. Functional annotations link the protein to curated databases. InterPro entries identify conserved domains and families by matching the sequence against member-database signatures (Pfam, PROSITE, CDD, …). Gene Ontology (GO) terms describe molecular function, biological process, and cellular component in a controlled vocabulary. CATH places the structure in a hierarchical fold classification (Class/Architecture/Topology/Homologous-superfamily). The organism is the source species.

Rendered structure images. Structure images are PyMOL renders from six orthogonal camera directions. Cartoon representation draws helices as coils and strands as arrows; sticks shows the backbone as bonds; surface shows the solvent-excluded envelope. Rainbow coloring maps sequence position to hue (blue→red, N→C); chain coloring assigns a distinct color per polypeptide.

Sequence. This is the polypeptide sequence — one letter per residue, N-terminus first. Length ranges from a few dozen residues for small domains to over a thousand for large multi-domain proteins.

Secondary structure (8-state, DSSP). The SS8 string is DSSP's per-residue secondary-structure call. α-helix (H) means an i→i+4 H-bond ladder; β-strand (E) means the residue participates in a β-sheet; 3₁₀ (G) and π (I) are tighter and wider helices; T/S are turns/bends; '-' is loop.

Nearest PDB structures. Structural nearest neighbors (via Foldseek easy-search vs the PDB). Reported per hit: target PDB id, E-value, and alignment TM-score. A TM-score above ~0.5 is the conventional threshold for 'same fold'.